Protein AF-A0A1Y2I069-F1 (afdb_monomer_lite)

Organism: NCBI:txid765915

Foldseek 3Di:
DDDDDDDDDDDDDDDDDDDDDDDDDDDDDDDDDDDDDDDDDDPDPDDDDDDDDDDDDDDDDDDDDDDDDDDDDDDDDDDDDDDDDDDDDDDDDDDPPPPPPPPPPVCPPPPCPVPPDDDDDDDPCVVVVVVVVVVVVVVVVVVVVVVVVVVVVVVVVVVLVPDDPVVVVVVVVVVVVVVLVVQCVVCVVVVHDSVVVVVVPDDPVNVVVVVVVVVVVVVVVCPDDDDPVRVVVVVVVVVVVVDDDDVVVVVVVCVVCVVVVVNCLVVDDPVSDDPVDDDDPVVVVVVVVVVVVVVVVVVVVPDDDDDDPPDDDPDDDPVRVVVVVVCCVPCVVPCVVVVVCVVVPVDD

Sequence (348 aa):
MPPSKPKQSPSAKASQMANAQSKAKVTTMQSPPSPAASSSPSMATSMPLPKSPLPTSPSSSSSPKGRTVTKPASTTPSSPSSVKPSRSHKTESDAGASDHSEDESDSDSDDSDTLDSDDDFSGPGMDQVQARLAKFSSLRARIRQTENDNRKDLVAAQGNRRLPASVQRKLERKRAEALELLQKRELEANGQDFQRHKNLNYSAQDVESWDQVQTKKRQRANVEFIDPTEGTHKRFKKLGEALKADHEAYDAQRATAAVTGDIDSFYGDLDGLDVAAKPGARDVDRMVADLNKQIEIAAKSSRRRMFNPDEDVSYINDKNRKFNERAGRAYDKYTQEIKESLERGTAL

pLDDT: mean 71.32, std 25.14, range [27.73, 97.44]

Secondary structure (DSSP, 8-state):
--------PPP-----------------------------------PPPPP-PPPPP------------------------------------------------------------------TTHHHHHHHHHHHHHHHHHHHHHHHHHHHHHHHHHHHHHS-HHHHHHHHHHHHHHHHHHHHHHHHHTT--HHHHHHHT--HHHHHHHHHHHHHHHHHT--S---HHHHHHHHHHHHHHHPPP-HHHHHHHHHHHHHHT-HHHHT--TTT--TTPPPPHHHHHHHHHHHHHHHHHHHHHSPPPPP-TTS----SSHHHHHHHHHHHHHHHHHHHHHHHHHHTTS--

Structure (mmCIF, N/CA/C/O backbone):
data_AF-A0A1Y2I069-F1
#
_entry.id   AF-A0A1Y2I069-F1
#
loop_
_atom_site.group_PDB
_atom_site.id
_atom_site.type_symbol
_atom_site.label_atom_id
_atom_site.label_alt_id
_atom_site.label_comp_id
_atom_site.label_asym_id
_atom_site.label_entity_id
_atom_site.label_seq_id
_atom_site.pdbx_PDB_ins_code
_atom_site.Cartn_x
_atom_site.Cartn_y
_atom_site.Cartn_z
_atom_site.occupancy
_atom_site.B_iso_or_equiv
_atom_site.auth_seq_id
_atom_site.auth_comp_id
_atom_site.auth_asym_id
_atom_site.auth_atom_id
_atom_site.pdbx_PDB_model_num
ATOM 1 N N . MET A 1 1 ? -50.334 -49.173 16.173 1.00 42.97 1 MET A N 1
ATOM 2 C CA . MET A 1 1 ? -49.792 -49.907 17.335 1.00 42.97 1 MET A CA 1
ATOM 3 C C . MET A 1 1 ? -48.302 -50.129 17.124 1.00 42.97 1 MET A C 1
ATOM 5 O O . MET A 1 1 ? -47.947 -50.861 16.213 1.00 42.97 1 MET A O 1
ATOM 9 N N . PRO A 1 2 ? -47.448 -49.459 17.905 1.00 47.53 2 PRO A N 1
ATOM 10 C CA . PRO A 1 2 ? -46.196 -50.057 18.372 1.00 47.53 2 PRO A CA 1
ATOM 11 C C . PRO A 1 2 ? -46.205 -50.180 19.915 1.00 47.53 2 PRO A C 1
ATOM 13 O O . PRO A 1 2 ? -46.668 -49.253 20.587 1.00 47.53 2 PRO A O 1
ATOM 16 N N . PRO A 1 3 ? -45.750 -51.303 20.503 1.00 56.56 3 PRO A N 1
ATOM 17 C CA . PRO A 1 3 ? -45.828 -51.520 21.946 1.00 56.56 3 PRO A CA 1
ATOM 18 C C . PRO A 1 3 ? -44.625 -50.966 22.737 1.00 56.56 3 PRO A C 1
ATOM 20 O O . PRO A 1 3 ? -43.471 -51.231 22.431 1.00 56.56 3 PRO A O 1
ATOM 23 N N . SER A 1 4 ? -44.972 -50.212 23.787 1.00 46.72 4 SER A N 1
ATOM 24 C CA . SER A 1 4 ? -44.530 -50.297 25.195 1.00 46.72 4 SER A CA 1
ATOM 25 C C . SER A 1 4 ? -43.044 -50.482 25.567 1.00 46.72 4 SER A C 1
ATOM 27 O O . SER A 1 4 ? -42.443 -51.527 25.348 1.00 46.72 4 SER A O 1
ATOM 29 N N . LYS A 1 5 ? -42.535 -49.504 26.335 1.00 45.00 5 LYS A N 1
ATOM 30 C CA . LYS A 1 5 ? -41.293 -49.530 27.145 1.00 45.00 5 LYS A CA 1
ATOM 31 C C . LYS A 1 5 ? -41.321 -50.612 28.250 1.00 45.00 5 LYS A C 1
ATOM 33 O O . LYS A 1 5 ? -42.403 -51.066 28.623 1.00 45.00 5 LYS A O 1
ATOM 38 N N . PRO A 1 6 ? -40.175 -50.850 28.921 1.00 56.00 6 PRO A N 1
ATOM 39 C CA . PRO A 1 6 ? -40.139 -50.444 30.330 1.00 56.00 6 PRO A CA 1
ATOM 40 C C . PRO A 1 6 ? -38.858 -49.713 30.775 1.00 56.00 6 PRO A C 1
ATOM 42 O O . PRO A 1 6 ? -37.801 -49.766 30.158 1.00 56.00 6 PRO A O 1
ATOM 45 N N . LYS A 1 7 ? -39.039 -48.971 31.872 1.00 46.34 7 LYS A N 1
ATOM 46 C CA . LYS A 1 7 ? -38.105 -48.090 32.582 1.00 46.34 7 LYS A CA 1
ATOM 47 C C . LYS A 1 7 ? -37.090 -48.891 33.411 1.00 46.34 7 LYS A C 1
ATOM 49 O O . LYS A 1 7 ? -37.492 -49.851 34.060 1.00 46.34 7 LYS A O 1
ATOM 54 N N . GLN A 1 8 ? -35.858 -48.392 33.533 1.00 44.38 8 GLN A N 1
ATOM 55 C CA . GLN A 1 8 ? -35.015 -48.626 34.711 1.00 44.38 8 GLN A CA 1
ATOM 56 C C . GLN A 1 8 ? -34.363 -47.319 35.184 1.00 44.38 8 GLN A C 1
ATOM 58 O O . GLN A 1 8 ? -33.974 -46.458 34.399 1.00 44.38 8 GLN A O 1
ATOM 63 N N . SER A 1 9 ? -34.372 -47.173 36.503 1.00 43.78 9 SER A N 1
ATOM 64 C CA . SER A 1 9 ? -34.019 -46.029 37.343 1.00 43.78 9 SER A CA 1
ATOM 65 C C . SER A 1 9 ? -32.530 -45.985 37.713 1.00 43.78 9 SER A C 1
ATOM 67 O O . SER A 1 9 ? -31.934 -47.048 37.878 1.00 43.78 9 SER A O 1
ATOM 69 N N . PRO A 1 10 ? -31.945 -44.801 37.979 1.00 46.12 10 PRO A N 1
ATOM 70 C CA . PRO A 1 10 ? -30.636 -44.692 38.615 1.00 46.12 10 PRO A CA 1
ATOM 71 C C . PRO A 1 10 ? -30.740 -44.857 40.143 1.00 46.12 10 PRO A C 1
ATOM 73 O O . PRO A 1 10 ? -31.546 -44.201 40.804 1.00 46.12 10 PRO A O 1
ATOM 76 N N . SER A 1 11 ? -29.908 -45.739 40.699 1.00 39.00 11 SER A N 1
ATOM 77 C CA . SER A 1 11 ? -29.782 -46.006 42.134 1.00 39.00 11 SER A CA 1
ATOM 78 C C . SER A 1 11 ? -28.739 -45.096 42.796 1.00 39.00 11 SER A C 1
ATOM 80 O O . SER A 1 11 ? -27.568 -45.108 42.432 1.00 39.00 11 SER A O 1
ATOM 82 N N . ALA A 1 12 ? -29.212 -44.347 43.793 1.00 37.44 12 ALA A N 1
ATOM 83 C CA . ALA A 1 12 ? -28.611 -44.033 45.092 1.00 37.44 12 ALA A CA 1
ATOM 84 C C . ALA A 1 12 ? -27.079 -43.861 45.232 1.00 37.44 12 ALA A C 1
ATOM 86 O O . ALA A 1 12 ? -26.322 -44.826 45.325 1.00 37.44 12 ALA A O 1
ATOM 87 N N . LYS A 1 13 ? -26.674 -42.619 45.535 1.00 38.88 13 LYS A N 1
ATOM 88 C CA . LYS A 1 13 ? -25.756 -42.327 46.650 1.00 38.88 13 LYS A CA 1
ATOM 89 C C . LYS A 1 13 ? -26.259 -41.090 47.414 1.00 38.88 13 LYS A C 1
ATOM 91 O O . LYS A 1 13 ? -26.382 -40.010 46.845 1.00 38.88 13 LYS A O 1
ATOM 96 N N . ALA A 1 14 ? -26.617 -41.322 48.679 1.00 39.47 14 ALA A N 1
ATOM 97 C CA . ALA A 1 14 ? -27.040 -40.379 49.723 1.00 39.47 14 ALA A CA 1
ATOM 98 C C . ALA A 1 14 ? -25.996 -39.250 49.937 1.00 39.47 14 ALA A C 1
ATOM 100 O O . ALA A 1 14 ? -24.809 -39.502 49.753 1.00 39.47 14 ALA A O 1
ATOM 101 N N . SER A 1 15 ? -26.359 -37.971 50.168 1.00 39.06 15 SER A N 1
ATOM 102 C CA . SER A 1 15 ? -26.910 -37.369 51.417 1.00 39.06 15 SER A CA 1
ATOM 103 C C . SER A 1 15 ? -25.981 -37.628 52.619 1.00 39.06 15 SER A C 1
ATOM 105 O O . SER A 1 15 ? -25.654 -38.777 52.858 1.00 39.06 15 SER A O 1
ATOM 107 N N . GLN A 1 16 ? -25.479 -36.691 53.434 1.00 40.72 16 GLN A N 1
ATOM 108 C CA . GLN A 1 16 ? -25.825 -35.335 53.907 1.00 40.72 16 GLN A CA 1
ATOM 109 C C . GLN A 1 16 ? -24.495 -34.668 54.361 1.00 40.72 16 GLN A C 1
ATOM 111 O O . GLN A 1 16 ? -23.555 -35.374 54.699 1.00 40.72 16 GLN A O 1
ATOM 116 N N . MET A 1 17 ? -24.309 -33.347 54.347 1.00 41.81 17 MET A N 1
ATOM 117 C CA . MET A 1 17 ? -24.700 -32.458 55.448 1.00 41.81 17 MET A CA 1
ATOM 118 C C . MET A 1 17 ? -24.739 -30.999 54.975 1.00 41.81 17 MET A C 1
ATOM 120 O O . MET A 1 17 ? -23.771 -30.469 54.435 1.00 41.81 17 MET A O 1
ATOM 124 N N . ALA A 1 18 ? -25.873 -30.354 55.235 1.00 40.94 18 ALA A N 1
ATOM 125 C CA . ALA A 1 18 ? -26.001 -28.911 55.337 1.00 40.94 18 ALA A CA 1
ATOM 126 C C . ALA A 1 18 ? -25.762 -28.497 56.798 1.00 40.94 18 ALA A C 1
ATOM 128 O O . ALA A 1 18 ? -26.103 -29.267 57.695 1.00 40.94 18 ALA A O 1
ATOM 129 N N . ASN A 1 19 ? -25.253 -27.281 57.022 1.00 36.44 19 ASN A N 1
ATOM 130 C CA . ASN A 1 19 ? -25.902 -26.216 57.808 1.00 36.44 19 ASN A CA 1
ATOM 131 C C . ASN A 1 19 ? -24.862 -25.265 58.438 1.00 36.44 19 ASN A C 1
ATOM 133 O O . ASN A 1 19 ? -24.005 -25.719 59.188 1.00 36.44 19 ASN A O 1
ATOM 137 N N . ALA A 1 20 ? -24.976 -23.962 58.149 1.00 38.31 20 ALA A N 1
ATOM 138 C CA . ALA A 1 20 ? -24.947 -22.850 59.115 1.00 38.31 20 ALA A CA 1
ATOM 139 C C . ALA A 1 20 ? -24.584 -21.526 58.416 1.00 38.31 20 ALA A C 1
ATOM 141 O O . ALA A 1 20 ? -23.427 -21.229 58.128 1.00 38.31 20 ALA A O 1
ATOM 142 N N . GLN A 1 21 ? -25.606 -20.704 58.181 1.00 38.72 21 GLN A N 1
ATOM 143 C CA . GLN A 1 21 ? -25.462 -19.259 58.047 1.00 38.72 21 GLN A CA 1
ATOM 144 C C . GLN A 1 21 ? -25.327 -18.654 59.450 1.00 38.72 21 GLN A C 1
ATOM 146 O O . GLN A 1 21 ? -26.169 -18.913 60.308 1.00 38.72 21 GLN A O 1
ATOM 151 N N . SER A 1 22 ? -24.361 -17.762 59.659 1.00 42.47 22 SER A N 1
ATOM 152 C CA . SER A 1 22 ? -24.445 -16.761 60.725 1.00 42.47 22 SER A CA 1
ATOM 153 C C . SER A 1 22 ? -23.867 -15.431 60.258 1.00 42.47 22 SER A C 1
ATOM 155 O O . SER A 1 22 ? -22.709 -15.324 59.863 1.00 42.47 22 SER A O 1
ATOM 157 N N . LYS A 1 23 ? -24.738 -14.427 60.307 1.00 38.66 23 LYS A N 1
ATOM 158 C CA . LYS A 1 23 ? -24.504 -13.003 60.083 1.00 38.66 23 LYS A CA 1
ATOM 159 C C . LYS A 1 23 ? -23.504 -12.454 61.108 1.00 38.66 23 LYS A C 1
ATOM 161 O O . LYS A 1 23 ? -23.679 -12.694 62.298 1.00 38.66 23 LYS A O 1
ATOM 166 N N . ALA A 1 24 ? -22.571 -11.612 60.670 1.00 41.31 24 ALA A N 1
ATOM 167 C CA . ALA A 1 24 ? -21.914 -10.633 61.532 1.00 41.31 24 ALA A CA 1
ATOM 168 C C . ALA A 1 24 ? -21.736 -9.312 60.770 1.00 41.31 24 ALA A C 1
ATOM 170 O O . ALA A 1 24 ? -21.257 -9.271 59.641 1.00 41.31 24 ALA A O 1
ATOM 171 N N . LYS A 1 25 ? -22.208 -8.247 61.412 1.00 40.38 25 LYS A N 1
ATOM 172 C CA . LYS A 1 25 ? -22.276 -6.851 60.984 1.00 40.38 25 LYS A CA 1
ATOM 173 C C . LYS A 1 25 ? -21.240 -6.097 61.824 1.00 40.38 25 LYS A C 1
ATOM 175 O O . LYS A 1 25 ? -21.357 -6.136 63.043 1.00 40.38 25 LYS A O 1
ATOM 180 N N . VAL A 1 26 ? -20.264 -5.433 61.204 1.00 39.88 26 VAL A N 1
ATOM 181 C CA . VAL A 1 26 ? -19.324 -4.485 61.847 1.00 39.88 26 VAL A CA 1
ATOM 182 C C . VAL A 1 26 ? -19.042 -3.404 60.794 1.00 39.88 26 VAL A C 1
ATOM 184 O O . VAL A 1 26 ? -18.508 -3.716 59.739 1.00 39.88 26 VAL A O 1
ATOM 187 N N . THR A 1 27 ? -19.710 -2.250 60.828 1.00 38.75 27 THR A N 1
ATOM 188 C CA . THR A 1 27 ? -19.461 -1.045 61.650 1.00 38.75 27 THR A CA 1
ATOM 189 C C . THR A 1 27 ? -18.299 -0.188 61.134 1.00 38.75 27 THR A C 1
ATOM 191 O O . THR A 1 27 ? -17.129 -0.490 61.327 1.00 38.75 27 THR A O 1
ATOM 194 N N . THR A 1 28 ? -18.715 0.910 60.500 1.00 38.78 28 THR A N 1
ATOM 195 C CA . THR A 1 28 ? -18.077 2.208 60.250 1.00 38.78 28 THR A CA 1
ATOM 196 C C . THR A 1 28 ? -17.057 2.660 61.294 1.00 38.78 28 THR A C 1
ATOM 198 O O . THR A 1 28 ? -17.395 2.697 62.471 1.00 38.78 28 THR A O 1
ATOM 201 N N . MET A 1 29 ? -15.903 3.170 60.848 1.00 47.81 29 MET A N 1
ATOM 202 C CA . MET A 1 29 ? -15.152 4.251 61.506 1.00 47.81 29 MET A CA 1
ATOM 203 C C . MET A 1 29 ? -14.393 5.060 60.441 1.00 47.81 29 MET A C 1
ATOM 205 O O . MET A 1 29 ? -13.878 4.520 59.465 1.00 47.81 29 MET A O 1
ATOM 209 N N . GLN A 1 30 ? -14.392 6.372 60.641 1.00 34.81 30 GLN A N 1
ATOM 210 C CA . GLN A 1 30 ? -14.006 7.444 59.732 1.00 34.81 30 GLN A CA 1
ATOM 211 C C . GLN A 1 30 ? -12.905 8.289 60.407 1.00 34.81 30 GLN A C 1
ATOM 213 O O . GLN A 1 30 ? -12.990 8.499 61.616 1.00 34.81 30 GLN A O 1
ATOM 218 N N . SER A 1 31 ? -11.996 8.868 59.598 1.00 43.50 31 SER A N 1
ATOM 219 C CA . SER A 1 31 ? -11.073 10.013 59.874 1.00 43.50 31 SER A CA 1
ATOM 220 C C . SER A 1 31 ? -9.663 9.696 60.427 1.00 43.50 31 SER A C 1
ATOM 222 O O . SER A 1 31 ? -9.519 8.645 61.048 1.00 43.50 31 SER A O 1
ATOM 224 N N . PRO A 1 32 ? -8.632 10.586 60.296 1.00 55.19 32 PRO A N 1
ATOM 225 C CA . PRO A 1 32 ? -8.577 11.958 59.724 1.00 55.19 32 PRO A CA 1
ATOM 226 C C . PRO A 1 32 ? -7.424 12.227 58.689 1.00 55.19 32 PRO A C 1
ATOM 228 O O . PRO A 1 32 ? -6.661 11.311 58.386 1.00 55.19 32 PRO A O 1
ATOM 231 N N . PRO A 1 33 ? -7.285 13.462 58.125 1.00 51.06 33 PRO A N 1
ATOM 232 C CA . PRO A 1 33 ? -6.329 13.802 57.046 1.00 51.06 33 PRO A CA 1
ATOM 233 C C . PRO A 1 33 ? -5.049 14.595 57.448 1.00 51.06 33 PRO A C 1
ATOM 235 O O . PRO A 1 33 ? -5.056 15.319 58.442 1.00 51.06 33 PRO A O 1
ATOM 238 N N . SER A 1 34 ? -4.044 14.569 56.539 1.00 39.94 34 SER A N 1
ATOM 239 C CA . SER A 1 34 ? -2.866 15.478 56.343 1.00 39.94 34 SER A CA 1
ATOM 240 C C . SER A 1 34 ? -1.642 15.350 57.289 1.00 39.94 34 SER A C 1
ATOM 242 O O . SER A 1 34 ? -1.830 14.844 58.390 1.00 39.94 34 SER A O 1
ATOM 244 N N . PRO A 1 35 ? -0.398 15.809 56.929 1.00 50.94 35 PRO A N 1
ATOM 245 C CA . PRO A 1 35 ? -0.034 16.799 55.886 1.00 50.94 35 PRO A CA 1
ATOM 246 C C . PRO A 1 35 ? 1.229 16.549 54.995 1.00 50.94 35 PRO A C 1
ATOM 248 O O . PRO A 1 35 ? 2.158 15.842 55.357 1.00 50.94 35 PRO A O 1
ATOM 251 N N . ALA A 1 36 ? 1.244 17.264 53.857 1.00 33.75 36 ALA A N 1
ATOM 252 C CA . ALA A 1 36 ? 2.339 17.997 53.182 1.00 33.75 36 ALA A CA 1
ATOM 253 C C . ALA A 1 36 ? 3.711 17.368 52.785 1.00 33.75 36 ALA A C 1
ATOM 255 O O . ALA A 1 36 ? 4.464 16.852 53.599 1.00 33.75 36 ALA A O 1
ATOM 256 N N . ALA A 1 37 ? 4.083 17.706 51.534 1.00 35.28 37 ALA A N 1
ATOM 257 C CA . ALA A 1 37 ? 5.422 18.018 50.994 1.00 35.28 37 ALA A CA 1
ATOM 258 C C . ALA A 1 37 ? 6.326 16.898 50.418 1.00 35.28 37 ALA A C 1
ATOM 260 O O . ALA A 1 37 ? 7.099 16.254 51.116 1.00 35.28 37 ALA A O 1
ATOM 261 N N . SER A 1 38 ? 6.340 16.785 49.082 1.00 36.00 38 SER A N 1
ATOM 262 C CA . SER A 1 38 ? 7.553 16.745 48.226 1.00 36.00 38 SER A CA 1
ATOM 263 C C . SER A 1 38 ? 7.115 16.755 46.745 1.00 36.00 38 SER A C 1
ATOM 265 O O . SER A 1 38 ? 6.461 15.846 46.257 1.00 36.00 38 SER A O 1
ATOM 267 N N . SER A 1 39 ? 7.186 17.911 46.082 1.00 33.25 39 SER A N 1
ATOM 268 C CA . SER A 1 39 ? 8.291 18.287 45.182 1.00 33.25 39 SER A CA 1
ATOM 269 C C . SER A 1 39 ? 8.360 17.427 43.908 1.00 33.25 39 SER A C 1
ATOM 271 O O . SER A 1 39 ? 9.070 16.431 43.844 1.00 33.25 39 SER A O 1
ATOM 273 N N . SER A 1 40 ? 7.622 17.841 42.873 1.00 38.44 40 SER A N 1
ATOM 274 C CA . SER A 1 40 ? 7.828 17.419 41.480 1.00 38.44 40 SER A CA 1
ATOM 275 C C . SER A 1 40 ? 8.215 18.655 40.661 1.00 38.44 40 SER A C 1
ATOM 277 O O . SER A 1 40 ? 7.423 19.600 40.629 1.00 38.44 40 SER A O 1
ATOM 279 N N . PRO A 1 41 ? 9.387 18.707 40.002 1.00 49.88 41 PRO A N 1
ATOM 280 C CA . PRO A 1 41 ? 9.694 19.787 39.076 1.00 49.88 41 PRO A CA 1
ATOM 281 C C . PRO A 1 41 ? 9.110 19.489 37.688 1.00 49.88 41 PRO A C 1
ATOM 283 O O . PRO A 1 41 ? 9.488 18.528 37.020 1.00 49.88 41 PRO A O 1
ATOM 286 N N . SER A 1 42 ? 8.198 20.354 37.242 1.00 36.22 42 SER A N 1
ATOM 287 C CA . SER A 1 42 ? 7.772 20.458 35.849 1.00 36.22 42 SER A CA 1
ATOM 288 C C . SER A 1 42 ? 8.873 21.130 35.022 1.00 36.22 42 SER A C 1
ATOM 290 O O . SER A 1 42 ? 9.122 22.325 35.181 1.00 36.22 42 SER A O 1
ATOM 292 N N . MET A 1 43 ? 9.508 20.401 34.107 1.00 37.12 43 MET A N 1
ATOM 293 C CA . MET A 1 43 ? 10.314 21.012 33.046 1.00 37.12 43 MET A CA 1
ATOM 294 C C . MET A 1 43 ? 9.404 21.332 31.859 1.00 37.12 43 MET A C 1
ATOM 296 O O . MET A 1 43 ? 9.210 20.525 30.955 1.00 37.12 43 MET A O 1
ATOM 300 N N . ALA A 1 44 ? 8.822 22.530 31.895 1.00 35.47 44 ALA A N 1
ATOM 301 C CA . ALA A 1 44 ? 8.264 23.189 30.727 1.00 35.47 44 ALA A CA 1
ATOM 302 C C . ALA A 1 44 ? 9.414 23.876 29.976 1.00 35.47 44 ALA A C 1
ATOM 304 O O . ALA A 1 44 ? 9.874 24.949 30.365 1.00 35.47 44 ALA A O 1
ATOM 305 N N . THR A 1 45 ? 9.901 23.262 28.899 1.00 37.94 45 THR A N 1
ATOM 306 C CA . THR A 1 45 ? 10.819 23.932 27.972 1.00 37.94 45 THR A CA 1
ATOM 307 C C . THR A 1 45 ? 10.015 24.888 27.094 1.00 37.94 45 THR A C 1
ATOM 309 O O . THR A 1 45 ? 9.451 24.520 26.068 1.00 37.94 45 THR A O 1
ATOM 312 N N . SER A 1 46 ? 9.956 26.138 27.545 1.00 34.91 46 SER A N 1
ATOM 313 C CA . SER A 1 46 ? 9.574 27.315 26.767 1.00 34.91 46 SER A CA 1
ATOM 314 C C . SER A 1 46 ? 10.590 27.527 25.635 1.00 34.91 46 SER A C 1
ATOM 316 O O . SER A 1 46 ? 11.704 27.986 25.887 1.00 34.91 46 SER A O 1
ATOM 318 N N . MET A 1 47 ? 10.210 27.227 24.390 1.00 45.28 47 MET A N 1
ATOM 319 C CA . MET A 1 47 ? 10.913 27.729 23.204 1.00 45.28 47 MET A CA 1
ATOM 320 C C . MET A 1 47 ? 10.222 29.008 22.695 1.00 45.28 47 MET A C 1
ATOM 322 O O . MET A 1 47 ? 8.995 29.026 22.579 1.00 45.28 47 MET A O 1
ATOM 326 N N . PRO A 1 48 ? 10.976 30.083 22.400 1.00 47.12 48 PRO A N 1
ATOM 327 C CA . PRO A 1 48 ? 10.413 31.372 22.010 1.00 47.12 48 PRO A CA 1
ATOM 328 C C . PRO A 1 48 ? 9.947 31.386 20.545 1.00 47.12 48 PRO A C 1
ATOM 330 O O . PRO A 1 48 ? 10.666 30.960 19.642 1.00 47.12 48 PRO A O 1
ATOM 333 N N . LEU A 1 49 ? 8.751 31.938 20.310 1.00 43.84 49 LEU A N 1
ATOM 334 C CA . LEU A 1 49 ? 8.237 32.278 18.979 1.00 43.84 49 LEU A CA 1
ATOM 335 C C . LEU A 1 49 ? 9.110 33.366 18.318 1.00 43.84 49 LEU A C 1
ATOM 337 O O . LEU A 1 49 ? 9.274 34.439 18.909 1.00 43.84 49 LEU A O 1
ATOM 341 N N . PRO A 1 50 ? 9.571 33.187 17.066 1.00 48.44 50 PRO A N 1
ATOM 342 C CA . PRO A 1 50 ? 10.036 34.301 16.254 1.00 48.44 50 PRO A CA 1
ATOM 343 C C . PRO A 1 50 ? 8.840 35.066 15.666 1.00 48.44 50 PRO A C 1
ATOM 345 O O . PRO A 1 50 ? 8.047 34.542 14.883 1.00 48.44 50 PRO A O 1
ATOM 348 N N . LYS A 1 51 ? 8.730 36.344 16.042 1.00 43.19 51 LYS A N 1
ATOM 349 C CA . LYS A 1 51 ? 7.8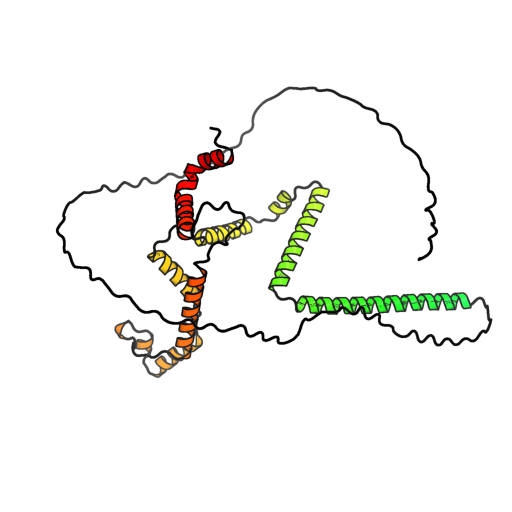72 37.336 15.382 1.00 43.19 51 LYS A CA 1
ATOM 350 C C . LYS A 1 51 ? 8.307 37.477 13.921 1.00 43.19 51 LYS A C 1
ATOM 352 O O . LYS A 1 51 ? 9.467 37.779 13.659 1.00 43.19 51 LYS A O 1
ATOM 357 N N . SER A 1 52 ? 7.374 37.332 12.989 1.00 40.34 52 SER A N 1
ATOM 358 C CA . SER A 1 52 ? 7.523 37.815 11.613 1.00 40.34 52 SER A CA 1
ATOM 359 C C . SER A 1 52 ? 6.274 38.616 11.205 1.00 40.34 52 SER A C 1
ATOM 361 O O . SER A 1 52 ? 5.179 38.322 11.691 1.00 40.34 52 SER A O 1
ATOM 363 N N . PRO A 1 53 ? 6.447 39.704 10.430 1.00 45.41 53 PRO A N 1
ATOM 364 C CA . PRO A 1 53 ? 5.460 40.775 10.291 1.00 45.41 53 PRO A CA 1
ATOM 365 C C . PRO A 1 53 ? 4.384 40.487 9.234 1.00 45.41 53 PRO A C 1
ATOM 367 O O . PRO A 1 53 ? 4.629 39.807 8.240 1.00 45.41 53 PRO A O 1
ATOM 370 N N . LEU A 1 54 ? 3.198 41.071 9.442 1.00 41.75 54 LEU A N 1
ATOM 371 C CA . LEU A 1 54 ? 2.112 41.135 8.462 1.00 41.75 54 LEU A CA 1
ATOM 372 C C . LEU A 1 54 ? 2.581 41.816 7.161 1.00 41.75 54 LEU A C 1
ATOM 374 O O . LEU A 1 54 ? 3.174 42.895 7.243 1.00 41.75 54 LEU A O 1
ATOM 378 N N . PRO A 1 55 ? 2.217 41.301 5.974 1.00 46.84 55 PRO A N 1
ATOM 379 C CA . PRO A 1 55 ? 2.188 42.109 4.769 1.00 46.84 55 PRO A CA 1
ATOM 380 C C . PRO A 1 55 ? 0.844 42.835 4.637 1.00 46.84 55 PRO A C 1
ATOM 382 O O . PRO A 1 55 ? -0.238 42.248 4.628 1.00 46.84 55 PRO A O 1
ATOM 385 N N . THR A 1 56 ? 0.960 44.151 4.532 1.00 34.31 56 THR A N 1
ATOM 386 C CA . THR A 1 56 ? -0.072 45.109 4.165 1.00 34.31 56 THR A CA 1
ATOM 387 C C . THR A 1 56 ? -0.545 44.889 2.727 1.00 34.31 56 THR A C 1
ATOM 389 O O . THR A 1 56 ? 0.239 44.718 1.796 1.00 34.31 56 THR A O 1
ATOM 392 N N . SER A 1 57 ? -1.859 44.938 2.538 1.00 37.72 57 SER A N 1
ATOM 393 C CA . SER A 1 57 ? -2.514 45.116 1.244 1.00 37.72 57 SER A CA 1
ATOM 394 C C . SER A 1 57 ? -2.261 46.517 0.679 1.00 37.72 57 SER A C 1
ATOM 396 O O . SER A 1 57 ? -2.381 47.489 1.430 1.00 37.72 57 SER A O 1
ATOM 398 N N . PRO A 1 58 ? -2.090 46.652 -0.644 1.00 41.84 58 PRO A N 1
ATOM 399 C CA . PRO A 1 58 ? -2.602 47.827 -1.335 1.00 41.84 58 PRO A CA 1
ATOM 400 C C . PRO A 1 58 ? -3.693 47.460 -2.346 1.00 41.84 58 PRO A C 1
ATOM 402 O O . PRO A 1 58 ? -3.518 46.634 -3.239 1.00 41.84 58 PRO A O 1
ATOM 405 N N . SER A 1 59 ? -4.829 48.139 -2.197 1.00 29.62 59 SER A N 1
ATOM 406 C CA . SER A 1 59 ? -5.848 48.288 -3.225 1.00 29.62 59 SER A CA 1
ATOM 407 C C . SER A 1 59 ? -5.278 49.034 -4.432 1.00 29.62 59 SER A C 1
ATOM 409 O O . SER A 1 59 ? -4.752 50.136 -4.272 1.00 29.62 59 SER A O 1
ATOM 411 N N . SER A 1 60 ? -5.493 48.526 -5.641 1.00 32.22 60 SER A N 1
ATOM 412 C CA . SER A 1 60 ? -5.616 49.394 -6.810 1.00 32.22 60 SER A CA 1
ATOM 413 C C . SER A 1 60 ? -6.569 48.794 -7.840 1.00 32.22 60 SER A C 1
ATOM 415 O O . SER A 1 60 ? -6.546 47.621 -8.203 1.00 32.22 60 SER A O 1
ATOM 417 N N . SER A 1 61 ? -7.487 49.658 -8.236 1.00 30.27 61 SER A N 1
ATOM 418 C CA . SER A 1 61 ? -8.526 49.530 -9.240 1.00 30.27 61 SER A CA 1
ATOM 419 C C . SER A 1 61 ? -7.977 49.366 -10.659 1.00 30.27 61 SER A C 1
ATOM 421 O O . SER A 1 61 ? -7.125 50.150 -11.067 1.00 30.27 61 SER A O 1
ATOM 423 N N . SER A 1 62 ? -8.575 48.486 -11.465 1.00 31.11 62 SER A N 1
ATOM 424 C CA . SER A 1 62 ? -9.029 48.838 -12.824 1.00 31.11 62 SER A CA 1
ATOM 425 C C . SER A 1 62 ? -9.842 47.702 -13.461 1.00 31.11 62 SER A C 1
ATOM 427 O O . SER A 1 62 ? -9.373 46.585 -13.642 1.00 31.11 62 SER A O 1
ATOM 429 N N . SER A 1 63 ? -11.097 47.999 -13.810 1.00 33.28 63 SER A N 1
ATOM 430 C CA . SER A 1 63 ? -11.823 47.298 -14.882 1.00 33.28 63 SER A CA 1
ATOM 431 C C . SER A 1 63 ? -11.283 47.777 -16.238 1.00 33.28 63 SER A C 1
ATOM 433 O O . SER A 1 63 ? -10.827 48.921 -16.313 1.00 33.28 63 SER A O 1
ATOM 435 N N . PRO A 1 64 ? -11.397 46.993 -17.330 1.00 41.59 64 PRO A N 1
ATOM 436 C CA . PRO A 1 64 ? -12.581 47.187 -18.175 1.00 41.59 64 PRO A CA 1
ATOM 437 C C . PRO A 1 64 ? -13.117 45.950 -18.938 1.00 41.59 64 PRO A C 1
ATOM 439 O O . PRO A 1 64 ? -12.384 45.099 -19.421 1.00 41.59 64 PRO A O 1
ATOM 442 N N . LYS A 1 65 ? -14.445 45.992 -19.131 1.00 32.28 65 LYS A N 1
ATOM 443 C CA . LYS A 1 65 ? -15.225 45.692 -20.354 1.00 32.28 65 LYS A CA 1
ATOM 444 C C . LYS A 1 65 ? -15.157 44.286 -20.983 1.00 32.28 65 LYS A C 1
ATOM 446 O O . LYS A 1 65 ? -14.328 43.979 -21.825 1.00 32.28 65 LYS A O 1
ATOM 451 N N . GLY A 1 66 ? -16.203 43.525 -20.655 1.00 29.61 66 GLY A N 1
ATOM 452 C CA . GLY A 1 66 ? -17.164 42.869 -21.556 1.00 29.61 66 GLY A CA 1
ATOM 453 C C . GLY A 1 66 ? -16.758 42.471 -22.980 1.00 29.61 66 GLY A C 1
ATOM 454 O O . GLY A 1 66 ? -16.495 43.319 -23.829 1.00 29.61 66 GLY A O 1
ATOM 455 N N . ARG A 1 67 ? -16.953 41.182 -23.289 1.00 33.59 67 ARG A N 1
ATOM 456 C CA . ARG A 1 67 ? -17.410 40.755 -24.618 1.00 33.59 67 ARG A CA 1
ATOM 457 C C . ARG A 1 67 ? -18.312 39.524 -24.527 1.00 33.59 67 ARG A C 1
ATOM 459 O O . ARG A 1 67 ? -17.926 38.471 -24.035 1.00 33.59 67 ARG A O 1
ATOM 466 N N . THR A 1 68 ? -19.535 39.713 -24.997 1.00 32.03 68 THR A N 1
ATOM 467 C CA . THR A 1 68 ? -20.590 38.729 -25.243 1.00 32.03 68 THR A CA 1
ATOM 468 C C . THR A 1 68 ? -20.254 37.873 -26.461 1.00 32.03 68 THR A C 1
ATOM 470 O O . THR A 1 68 ? -20.017 38.462 -27.512 1.00 32.03 68 THR A O 1
ATOM 473 N N . VAL A 1 69 ? -20.330 36.538 -26.382 1.00 35.22 69 VAL A N 1
ATOM 474 C CA . VAL A 1 69 ? -20.540 35.667 -27.560 1.00 35.22 69 VAL A CA 1
ATOM 475 C C . VAL A 1 69 ? -21.330 34.404 -27.162 1.00 35.22 69 VAL A C 1
ATOM 477 O O . VAL A 1 69 ? -20.818 33.481 -26.542 1.00 35.22 69 VAL A O 1
ATOM 480 N N . THR A 1 70 ? -22.625 34.464 -27.476 1.00 31.80 70 THR A N 1
ATOM 481 C CA . THR A 1 70 ? -23.507 33.449 -28.087 1.00 31.80 70 THR A CA 1
ATOM 482 C C . THR A 1 70 ? -23.425 31.957 -27.716 1.00 31.80 70 THR A C 1
ATOM 484 O O . THR A 1 70 ? -22.490 31.233 -28.046 1.00 31.80 70 THR A O 1
ATOM 487 N N . LYS A 1 71 ? -24.576 31.489 -27.220 1.00 33.22 71 LYS A N 1
ATOM 488 C CA . LYS A 1 71 ? -25.165 30.145 -27.362 1.00 33.22 71 LYS A CA 1
ATOM 489 C C . LYS A 1 71 ? -25.293 29.745 -28.849 1.00 33.22 71 LYS A C 1
ATOM 491 O O . LYS A 1 71 ? -25.541 30.623 -29.675 1.00 33.22 71 LYS A O 1
ATOM 496 N N . PRO A 1 72 ? -25.296 28.442 -29.171 1.00 36.16 72 PRO A N 1
ATOM 497 C CA . PRO A 1 72 ? -26.464 27.934 -29.893 1.00 36.16 72 PRO A CA 1
ATOM 498 C C . PRO A 1 72 ? -27.041 26.642 -29.300 1.00 36.16 72 PRO A C 1
ATOM 500 O O . PRO A 1 72 ? -26.405 25.912 -28.544 1.00 36.16 72 PRO A O 1
ATOM 503 N N . ALA A 1 73 ? -28.318 26.440 -29.610 1.00 28.17 73 ALA A N 1
ATOM 504 C CA . ALA A 1 73 ? -29.197 25.384 -29.134 1.00 28.17 73 ALA A CA 1
ATOM 505 C C . ALA A 1 73 ? -29.331 24.230 -30.147 1.00 28.17 73 ALA A C 1
ATOM 507 O O . ALA A 1 73 ? -28.987 24.386 -31.315 1.00 28.17 73 ALA A O 1
ATOM 508 N N . SER A 1 74 ? -29.959 23.143 -29.671 1.00 27.73 74 SER A N 1
ATOM 509 C CA . SER A 1 74 ? -30.528 21.979 -30.386 1.00 27.73 74 SER A CA 1
ATOM 510 C C . SER A 1 74 ? -29.516 21.058 -31.082 1.00 27.73 74 SER A C 1
ATOM 512 O O . SER A 1 74 ? -28.718 21.490 -31.898 1.00 27.73 74 SER A O 1
ATOM 514 N N . THR A 1 75 ? -29.494 19.749 -30.813 1.00 29.52 75 THR A N 1
ATOM 515 C CA . THR A 1 75 ? -30.494 18.810 -31.354 1.00 29.52 75 THR A CA 1
ATOM 516 C C . THR A 1 75 ? -30.423 17.453 -30.624 1.00 29.52 75 THR A C 1
ATOM 518 O O . THR A 1 75 ? -29.372 16.823 -30.575 1.00 29.52 75 THR A O 1
ATOM 521 N N . THR A 1 76 ? -31.548 16.986 -30.083 1.00 31.41 76 THR A N 1
ATOM 522 C CA . THR A 1 76 ? -31.957 15.562 -30.049 1.00 31.41 76 THR A CA 1
ATOM 523 C C . THR A 1 76 ? -33.046 15.425 -31.132 1.00 31.41 76 THR A C 1
ATOM 525 O O . THR A 1 76 ? -33.689 16.447 -31.391 1.00 31.41 76 THR A O 1
ATOM 528 N N . PRO A 1 77 ? -33.283 14.270 -31.802 1.00 39.56 77 PRO A N 1
ATOM 529 C CA . PRO A 1 77 ? -33.450 12.945 -31.185 1.00 39.56 77 PRO A CA 1
ATOM 530 C C . PRO A 1 77 ? -32.968 11.737 -32.028 1.00 39.56 77 PRO A C 1
ATOM 532 O O . PRO A 1 77 ? -32.827 11.817 -33.241 1.00 39.56 77 PRO A O 1
ATOM 535 N N . SER A 1 78 ? -32.775 10.577 -31.393 1.00 29.28 78 SER A N 1
ATOM 536 C CA . SER A 1 78 ? -33.227 9.267 -31.915 1.00 29.28 78 SER A CA 1
ATOM 537 C C . SER A 1 78 ? -32.743 8.119 -31.022 1.00 29.28 78 SER A C 1
ATOM 539 O O . SER A 1 78 ? -31.555 7.872 -30.849 1.00 29.28 78 SER A O 1
ATOM 541 N N . SER A 1 79 ? -33.715 7.416 -30.444 1.00 30.94 79 SER A N 1
ATOM 542 C CA . SER A 1 79 ? -33.597 6.021 -30.017 1.00 30.94 79 SER A CA 1
ATOM 543 C C . SER A 1 79 ? -33.990 5.149 -31.218 1.00 30.94 79 SER A C 1
ATOM 545 O O . SER A 1 79 ? -34.836 5.589 -32.004 1.00 30.94 79 SER A O 1
ATOM 547 N N . PRO A 1 80 ? -33.408 3.949 -31.392 1.00 36.56 80 PRO A N 1
ATOM 548 C CA . PRO A 1 80 ? -34.221 2.774 -31.060 1.00 36.56 80 PRO A CA 1
ATOM 549 C C . PRO A 1 80 ? -33.446 1.543 -30.535 1.00 36.56 80 PRO A C 1
ATOM 551 O O . PRO A 1 80 ? -32.262 1.369 -30.795 1.00 36.56 80 PRO A O 1
ATOM 554 N N . SER A 1 81 ? -34.213 0.637 -29.902 1.00 29.03 81 SER A N 1
ATOM 555 C CA . SER A 1 81 ? -34.015 -0.829 -29.834 1.00 29.03 81 SER A CA 1
ATOM 556 C C . SER A 1 81 ? -32.850 -1.338 -28.963 1.00 29.03 81 SER A C 1
ATOM 558 O O . SER A 1 81 ? -31.700 -1.338 -29.374 1.00 29.03 81 SER A O 1
ATOM 560 N N . SER A 1 82 ? -33.042 -1.751 -27.705 1.00 28.05 82 SER A N 1
ATOM 561 C CA . SER A 1 82 ? -33.741 -2.967 -27.239 1.00 28.05 82 SER A CA 1
ATOM 562 C C . SER A 1 82 ? -33.299 -4.259 -27.941 1.00 28.05 82 SER A C 1
ATOM 564 O O . SER A 1 82 ? -33.947 -4.719 -28.872 1.00 28.05 82 SER A O 1
ATOM 566 N N . VAL A 1 83 ? -32.221 -4.879 -27.445 1.00 32.19 83 VAL A N 1
ATOM 567 C CA . VAL A 1 83 ? -31.941 -6.311 -27.640 1.00 32.19 83 VAL A CA 1
ATOM 568 C C . VAL A 1 83 ? -31.430 -6.891 -26.316 1.00 32.19 83 VAL A C 1
ATOM 570 O O . VAL A 1 83 ? -30.348 -6.552 -25.842 1.00 32.19 83 VAL A O 1
ATOM 573 N N . LYS A 1 84 ? -32.247 -7.754 -25.700 1.00 35.19 84 LYS A N 1
ATOM 574 C CA . LYS A 1 84 ? -31.824 -8.725 -24.678 1.00 35.19 84 LYS A CA 1
ATOM 575 C C . LYS A 1 84 ? -30.991 -9.825 -25.348 1.00 35.19 84 LYS A C 1
ATOM 577 O O . LYS A 1 84 ? -31.329 -10.231 -26.456 1.00 35.19 84 LYS A O 1
ATOM 582 N N . PRO A 1 85 ? -30.054 -10.428 -24.608 1.00 30.89 85 PRO A N 1
ATOM 583 C CA . PRO A 1 85 ? -30.072 -11.888 -24.496 1.00 30.89 85 PRO A CA 1
ATOM 584 C C . PRO A 1 85 ? -29.980 -12.287 -23.013 1.00 30.89 85 PRO A C 1
ATOM 586 O O . PRO A 1 85 ? -29.105 -11.850 -22.276 1.00 30.89 85 PRO A O 1
ATOM 589 N N . SER A 1 86 ? -31.010 -12.907 -22.436 1.00 28.80 86 SER A N 1
ATOM 590 C CA . SER A 1 86 ? -31.181 -14.369 -22.387 1.00 28.80 86 SER A CA 1
ATOM 591 C C . SER A 1 86 ? -29.942 -15.117 -21.875 1.00 28.80 86 SER A C 1
ATOM 593 O O . SER A 1 86 ? -29.096 -15.561 -22.641 1.00 28.80 86 SER A O 1
ATOM 595 N N . ARG A 1 87 ? -29.891 -15.271 -20.547 1.00 29.38 87 ARG A N 1
ATOM 596 C CA . ARG A 1 87 ? -29.728 -16.546 -19.828 1.00 29.38 87 ARG A CA 1
ATOM 597 C C . ARG A 1 87 ? -29.259 -17.721 -20.703 1.00 29.38 87 ARG A C 1
ATOM 599 O O . ARG A 1 87 ? -30.080 -18.401 -21.309 1.00 29.38 87 ARG A O 1
ATOM 606 N N . SER A 1 88 ? -27.967 -18.024 -20.646 1.00 30.25 88 SER A N 1
ATOM 607 C CA . SER A 1 88 ? -27.441 -19.364 -20.904 1.00 30.25 88 SER A CA 1
ATOM 608 C C . SER A 1 88 ? -26.765 -19.862 -19.631 1.00 30.25 88 SER A C 1
ATOM 610 O O . SER A 1 88 ? -25.674 -19.428 -19.267 1.00 30.25 88 SER A O 1
ATOM 612 N N . HIS A 1 89 ? -27.465 -20.758 -18.938 1.00 30.61 89 HIS A N 1
ATOM 613 C CA . HIS A 1 89 ? -26.851 -21.689 -18.006 1.00 30.61 89 HIS A CA 1
ATOM 614 C C . HIS A 1 89 ? -25.861 -22.544 -18.798 1.00 30.61 89 HIS A C 1
ATOM 616 O O . HIS A 1 89 ? -26.266 -23.230 -19.733 1.00 30.61 89 HIS A O 1
ATOM 622 N N . LYS A 1 90 ? -24.585 -22.514 -18.418 1.00 28.00 90 LYS A N 1
ATOM 623 C CA . LYS A 1 90 ? -23.668 -23.615 -18.690 1.00 28.00 90 LYS A CA 1
ATOM 624 C C . LYS A 1 90 ? -23.121 -24.072 -17.349 1.00 28.00 90 LYS A C 1
ATOM 626 O O . LYS A 1 90 ? -22.282 -23.423 -16.735 1.00 28.00 90 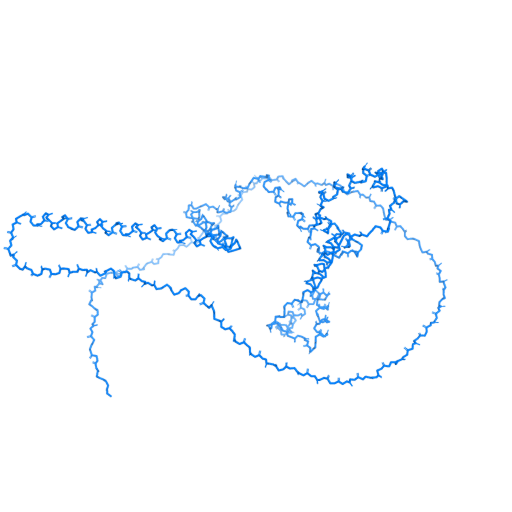LYS A O 1
ATOM 631 N N . THR A 1 91 ? -23.745 -25.130 -16.862 1.00 32.06 91 THR A N 1
ATOM 632 C CA . THR A 1 91 ? -23.231 -26.028 -15.841 1.00 32.06 91 THR A CA 1
ATOM 633 C C . THR A 1 91 ? -22.115 -26.846 -16.478 1.00 32.06 91 THR A C 1
ATOM 635 O O . THR A 1 91 ? -22.380 -27.676 -17.342 1.00 32.06 91 THR A O 1
ATOM 638 N N . GLU A 1 92 ? -20.889 -26.592 -16.056 1.00 32.19 92 GLU A N 1
ATOM 639 C CA . GLU A 1 92 ? -19.775 -27.538 -16.104 1.00 32.19 92 GLU A CA 1
ATOM 640 C C . GLU A 1 92 ? -19.357 -27.651 -14.630 1.00 32.19 92 GLU A C 1
ATOM 642 O O . GLU A 1 92 ? -19.020 -26.652 -13.996 1.00 32.19 92 GLU A O 1
ATOM 647 N N . SER A 1 93 ? -19.836 -28.702 -13.957 1.00 30.78 93 SER A N 1
ATOM 648 C CA . SER A 1 93 ? -19.057 -29.919 -13.677 1.00 30.78 93 SER A CA 1
ATOM 649 C C . SER A 1 93 ? -17.803 -29.559 -12.880 1.00 30.78 93 SER A C 1
ATOM 651 O O . SER A 1 93 ? -16.834 -29.036 -13.417 1.00 30.78 93 SER A O 1
ATOM 653 N N . ASP A 1 94 ? -17.921 -29.579 -11.560 1.00 30.61 94 ASP A N 1
ATOM 654 C CA . ASP A 1 94 ? -17.558 -30.760 -10.766 1.00 30.61 94 ASP A CA 1
ATOM 655 C C . ASP A 1 94 ? -16.045 -30.812 -10.526 1.00 30.61 94 ASP A C 1
ATOM 657 O O . ASP A 1 94 ? -15.265 -31.227 -11.372 1.00 30.61 94 ASP A O 1
ATOM 661 N N . ALA A 1 95 ? -15.654 -30.282 -9.368 1.00 31.84 95 ALA A N 1
ATOM 662 C CA . ALA A 1 95 ? -14.452 -30.641 -8.621 1.00 31.84 95 ALA A CA 1
ATOM 663 C C . ALA A 1 95 ? -14.579 -29.994 -7.234 1.00 31.84 95 ALA A C 1
ATOM 665 O O . ALA A 1 95 ? -13.777 -29.157 -6.813 1.00 31.84 95 ALA A O 1
ATOM 666 N N 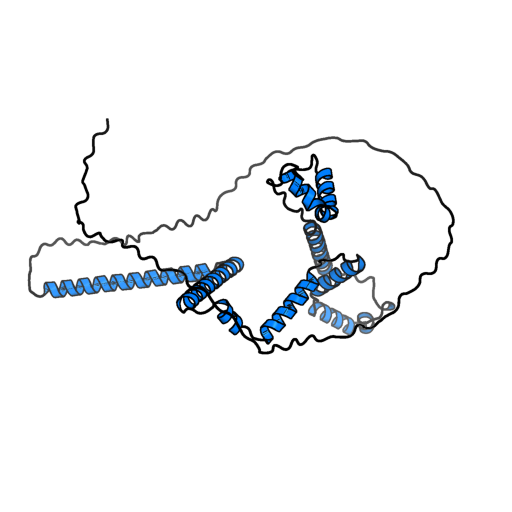. GLY A 1 96 ? -15.667 -30.330 -6.539 1.00 31.16 96 GLY A N 1
ATOM 667 C CA . GLY A 1 96 ? -15.697 -30.187 -5.095 1.00 31.16 96 GLY A CA 1
ATOM 668 C C . GLY A 1 96 ? -14.726 -31.216 -4.540 1.00 31.16 96 GLY A C 1
ATOM 669 O O . GLY A 1 96 ? -15.037 -32.399 -4.526 1.00 31.16 96 GLY A O 1
ATOM 670 N N . ALA A 1 97 ? -13.547 -30.780 -4.104 1.00 33.94 97 ALA A N 1
ATOM 671 C CA . ALA A 1 97 ? -12.723 -31.587 -3.218 1.00 33.94 97 ALA A CA 1
ATOM 672 C C . ALA A 1 97 ? -13.435 -31.643 -1.859 1.00 33.94 97 ALA A C 1
ATOM 674 O O . ALA A 1 97 ? -13.139 -30.880 -0.940 1.00 33.94 97 ALA A O 1
ATOM 675 N N . SER A 1 98 ? -14.449 -32.504 -1.772 1.00 34.00 98 SER A N 1
ATOM 676 C CA . SER A 1 98 ? -14.827 -33.142 -0.526 1.00 34.00 98 SER A CA 1
ATOM 677 C C . SER A 1 98 ? -13.638 -34.003 -0.127 1.00 34.00 98 SER A C 1
ATOM 679 O O . SER A 1 98 ? -13.457 -35.099 -0.652 1.00 34.00 98 SER A O 1
ATOM 681 N N . ASP A 1 99 ? -12.800 -33.489 0.767 1.00 33.00 99 ASP A N 1
ATOM 682 C CA . ASP A 1 99 ? -11.906 -34.339 1.545 1.00 33.00 99 ASP A CA 1
ATOM 683 C C . ASP A 1 99 ? -12.804 -35.095 2.529 1.00 33.00 99 ASP A C 1
ATOM 685 O O . ASP A 1 99 ? -13.063 -34.676 3.658 1.00 33.00 99 ASP A O 1
ATOM 689 N N . HIS A 1 100 ? -13.440 -36.136 1.992 1.00 33.69 100 HIS A N 1
ATOM 690 C CA . HIS A 1 100 ? -14.049 -37.205 2.746 1.00 33.69 100 HIS A CA 1
ATOM 691 C C . HIS A 1 100 ? -12.870 -37.892 3.422 1.00 33.69 100 HIS A C 1
ATOM 693 O O . HIS A 1 100 ? -12.174 -38.696 2.811 1.00 33.69 100 HIS A O 1
ATOM 699 N N . SER A 1 101 ? -12.585 -37.495 4.662 1.00 36.91 101 SER A N 1
ATOM 700 C CA . SER A 1 101 ? -11.794 -38.322 5.554 1.00 36.91 101 SER A CA 1
ATOM 701 C C . SER A 1 101 ? -12.629 -39.570 5.813 1.00 36.91 101 SER A C 1
ATOM 703 O O . SER A 1 101 ? -13.399 -39.627 6.775 1.00 36.91 101 SER A O 1
ATOM 705 N N . GLU A 1 102 ? -12.539 -40.521 4.890 1.00 36.47 102 GLU A N 1
ATOM 706 C CA . GLU A 1 102 ? -12.716 -41.921 5.210 1.00 36.47 102 GLU A CA 1
ATOM 707 C C . GLU A 1 102 ? -11.745 -42.155 6.364 1.00 36.47 102 GLU A C 1
ATOM 709 O O . GLU A 1 102 ? -10.519 -42.133 6.221 1.00 36.47 102 GLU A O 1
ATOM 714 N N . ASP A 1 103 ? -12.321 -42.250 7.558 1.00 39.94 103 ASP A N 1
ATOM 715 C CA . ASP A 1 103 ? -11.785 -43.094 8.605 1.00 39.94 103 ASP A CA 1
ATOM 716 C C . ASP A 1 103 ? -11.806 -44.502 8.004 1.00 39.94 103 ASP A C 1
ATOM 718 O O . ASP A 1 103 ? -12.718 -45.290 8.240 1.00 39.94 103 ASP A O 1
ATOM 722 N N . GLU A 1 104 ? -10.845 -44.763 7.112 1.00 39.09 104 GLU A N 1
ATOM 723 C CA . GLU A 1 104 ? -10.399 -46.098 6.770 1.00 39.09 104 GLU A CA 1
ATOM 724 C C . GLU A 1 104 ? -9.856 -46.635 8.086 1.00 39.09 104 GLU A C 1
ATOM 726 O O . GLU A 1 104 ? -8.678 -46.503 8.433 1.00 39.09 104 GLU A O 1
ATOM 731 N N . SER A 1 105 ? -10.784 -47.174 8.877 1.00 38.72 105 SER A N 1
ATOM 732 C CA . SER A 1 105 ? -10.510 -48.316 9.709 1.00 38.72 105 SER A CA 1
ATOM 733 C C . SER A 1 105 ? -9.762 -49.278 8.806 1.00 38.72 105 SER A C 1
ATOM 735 O O . SER A 1 105 ? -10.372 -49.938 7.965 1.00 38.72 105 SER A O 1
ATOM 737 N N . ASP A 1 106 ? -8.440 -49.283 8.943 1.00 37.00 106 ASP A N 1
ATOM 738 C CA . ASP A 1 106 ? -7.580 -50.334 8.441 1.00 37.00 106 ASP A CA 1
ATOM 739 C C . ASP A 1 106 ? -8.054 -51.591 9.172 1.00 37.00 106 ASP A C 1
ATOM 741 O O . ASP A 1 106 ? -7.602 -51.942 10.263 1.00 37.00 106 ASP A O 1
ATOM 745 N N . SER A 1 107 ? -9.108 -52.188 8.616 1.00 42.31 107 SER A N 1
ATOM 746 C CA . SER A 1 107 ? -9.529 -53.547 8.861 1.00 42.31 107 SER A CA 1
ATOM 747 C C . SER A 1 107 ? -8.472 -54.402 8.186 1.00 42.31 107 SER A C 1
ATOM 749 O O . SER A 1 107 ? -8.747 -55.104 7.212 1.00 42.31 107 SER A O 1
ATOM 751 N N . ASP A 1 108 ? -7.252 -54.331 8.722 1.00 37.59 108 ASP A N 1
ATOM 752 C CA . ASP A 1 108 ? -6.339 -55.448 8.688 1.00 37.59 108 ASP A CA 1
ATOM 753 C C . ASP A 1 108 ? -7.168 -56.590 9.252 1.00 37.59 108 ASP A C 1
ATOM 755 O O . ASP A 1 108 ? -7.549 -56.597 10.428 1.00 37.59 108 ASP A O 1
ATOM 759 N N . SER A 1 109 ? -7.572 -57.461 8.333 1.00 40.53 109 SER A N 1
ATOM 760 C CA . SER A 1 109 ? -8.222 -58.709 8.648 1.00 40.53 109 SER A CA 1
ATOM 761 C C . SER A 1 109 ? -7.357 -59.339 9.722 1.00 40.53 109 SER A C 1
ATOM 763 O O . SER A 1 109 ? -6.204 -59.690 9.470 1.00 40.53 109 SER A O 1
ATOM 765 N N . ASP A 1 110 ? -7.894 -59.404 10.938 1.00 37.62 110 ASP A N 1
ATOM 766 C CA . ASP A 1 110 ? -7.447 -60.392 11.894 1.00 37.62 110 ASP A CA 1
ATOM 767 C C . ASP A 1 110 ? -7.730 -61.702 11.159 1.00 37.62 110 ASP A C 1
ATOM 769 O O . ASP A 1 110 ? -8.867 -62.174 11.093 1.00 37.62 110 ASP A O 1
ATOM 773 N N . ASP A 1 111 ? -6.705 -62.220 10.485 1.00 41.19 111 ASP A N 1
ATOM 774 C CA . ASP A 1 111 ? -6.577 -63.632 10.198 1.00 41.19 111 ASP A CA 1
ATOM 775 C C . ASP A 1 111 ? -6.525 -64.282 11.579 1.00 41.19 111 ASP A C 1
ATOM 777 O O . ASP A 1 111 ? -5.472 -64.582 12.143 1.00 41.19 111 ASP A O 1
ATOM 781 N N . SER A 1 112 ? -7.705 -64.392 12.190 1.00 44.88 112 SER A N 1
ATOM 782 C CA . SER A 1 112 ? -7.966 -65.360 13.220 1.00 44.88 112 SER A CA 1
ATOM 783 C C . SER A 1 112 ? -7.893 -66.692 12.491 1.00 44.88 112 SER A C 1
ATOM 785 O O . SER A 1 112 ? -8.923 -67.276 12.138 1.00 44.88 112 SER A O 1
ATOM 787 N N . ASP A 1 113 ? -6.664 -67.147 12.245 1.00 39.47 113 ASP A N 1
ATOM 788 C CA . ASP A 1 113 ? -6.341 -68.558 12.147 1.00 39.47 113 ASP A CA 1
ATOM 789 C C . ASP A 1 113 ? -6.748 -69.153 13.496 1.00 39.47 113 ASP A C 1
ATOM 791 O O . ASP A 1 113 ? -5.987 -69.278 14.458 1.00 39.47 113 ASP A O 1
ATOM 795 N N . THR A 1 114 ? -8.056 -69.366 13.596 1.00 43.16 114 THR A N 1
ATOM 796 C CA . THR A 1 114 ? -8.729 -70.064 14.666 1.00 43.16 114 THR A CA 1
ATOM 797 C C . THR A 1 114 ? -8.429 -71.521 14.379 1.00 43.16 114 THR A C 1
ATOM 799 O O . THR A 1 114 ? -9.267 -72.263 13.871 1.00 43.16 114 THR A O 1
ATOM 802 N N . LEU A 1 115 ? -7.189 -71.918 14.665 1.00 38.97 115 LEU A N 1
ATOM 803 C CA . LEU A 1 115 ? -6.879 -73.296 14.987 1.00 38.97 115 LEU A CA 1
ATOM 804 C C . LEU A 1 115 ? -7.546 -73.570 16.334 1.00 38.97 115 LEU A C 1
ATOM 806 O O . LEU A 1 115 ? -6.940 -73.479 17.400 1.00 38.97 115 LEU A O 1
ATOM 810 N N . ASP A 1 116 ? -8.846 -73.834 16.243 1.00 47.19 116 ASP A N 1
ATOM 811 C CA . ASP A 1 116 ? -9.608 -74.565 17.235 1.00 47.19 116 ASP A CA 1
ATOM 812 C C . ASP A 1 116 ? -8.966 -75.954 17.316 1.00 47.19 116 ASP A C 1
ATOM 814 O O . ASP A 1 116 ? -9.106 -76.815 16.445 1.00 47.19 116 ASP A O 1
ATOM 818 N N . SER A 1 117 ? -8.097 -76.113 18.300 1.00 44.25 117 SER A N 1
ATOM 819 C CA . SER A 1 117 ? -7.583 -77.399 18.740 1.00 44.25 117 SER A CA 1
ATOM 820 C C . SER A 1 117 ? -7.547 -77.324 20.253 1.00 44.25 117 SER A C 1
ATOM 822 O O . SER A 1 117 ? -6.597 -76.823 20.856 1.00 44.25 117 SER A O 1
ATOM 824 N N . ASP A 1 118 ? -8.663 -77.754 20.836 1.00 52.75 118 ASP A N 1
ATOM 825 C CA . ASP A 1 118 ? -8.798 -78.110 22.237 1.00 52.75 118 ASP A CA 1
ATOM 826 C C . ASP A 1 118 ? -7.715 -79.134 22.611 1.00 52.75 118 ASP A C 1
ATOM 828 O O . ASP A 1 118 ? -7.869 -80.329 22.369 1.00 52.75 118 ASP A O 1
ATOM 832 N N . ASP A 1 119 ? -6.627 -78.677 23.227 1.00 42.03 119 ASP A N 1
ATOM 833 C CA . ASP A 1 119 ? -5.737 -79.539 24.002 1.00 42.03 119 ASP A CA 1
ATOM 834 C C . ASP A 1 119 ? -5.394 -78.862 25.337 1.00 42.03 119 ASP A C 1
ATOM 836 O O . ASP A 1 119 ? -4.647 -77.884 25.439 1.00 42.03 119 ASP A O 1
ATOM 840 N N . ASP A 1 120 ? -6.011 -79.410 26.381 1.00 51.34 120 ASP A N 1
ATOM 841 C CA . ASP A 1 120 ? -5.904 -79.043 27.786 1.00 51.34 120 ASP A CA 1
ATOM 842 C C . ASP A 1 120 ? -4.525 -79.458 28.337 1.00 51.34 120 ASP A C 1
ATOM 844 O O . ASP A 1 120 ? -4.293 -80.609 28.709 1.00 51.34 120 ASP A O 1
ATOM 848 N N . PHE A 1 121 ? -3.571 -78.519 28.372 1.00 46.91 121 PHE A N 1
ATOM 849 C CA . PHE A 1 121 ? -2.285 -78.686 29.064 1.00 46.91 121 PHE A CA 1
ATOM 850 C C . PHE A 1 121 ? -2.001 -77.491 29.990 1.00 46.91 121 PHE A C 1
ATOM 852 O O . PHE A 1 121 ? -1.207 -76.592 29.701 1.00 46.91 121 PHE A O 1
ATOM 859 N N . SER A 1 122 ? -2.661 -77.485 31.151 1.00 53.47 122 SER A N 1
ATOM 860 C CA . SER A 1 122 ? -2.415 -76.525 32.234 1.00 53.47 122 SER A CA 1
ATOM 861 C C . SER A 1 122 ? -1.158 -76.897 33.032 1.00 53.47 122 SER A C 1
ATOM 863 O O . SER A 1 122 ? -1.192 -77.667 33.992 1.00 53.47 122 SER A O 1
ATOM 865 N N . GLY A 1 123 ? -0.013 -76.355 32.611 1.00 55.41 123 GLY A N 1
ATOM 866 C CA . GLY A 1 123 ? 1.237 -76.363 33.375 1.00 55.41 123 GLY A CA 1
ATOM 867 C C . GLY A 1 123 ? 1.642 -74.947 33.821 1.00 55.41 123 GLY A C 1
ATOM 868 O O . GLY A 1 123 ? 1.344 -73.983 33.113 1.00 55.41 123 GLY A O 1
ATOM 869 N N . PRO A 1 124 ? 2.400 -74.787 34.928 1.00 57.16 124 PRO A N 1
ATOM 870 C CA . PRO A 1 124 ? 2.782 -73.494 35.535 1.00 57.16 124 PRO A CA 1
ATOM 871 C C . PRO A 1 124 ? 3.695 -72.584 34.673 1.00 57.16 124 PRO A C 1
ATOM 873 O O . PRO A 1 124 ? 4.247 -71.598 35.159 1.00 57.16 124 PRO A O 1
ATOM 876 N N . GLY A 1 125 ? 3.873 -72.903 33.386 1.00 61.62 125 GLY A N 1
ATOM 877 C CA . GLY A 1 125 ? 4.564 -72.089 32.384 1.00 61.62 125 GLY A CA 1
ATOM 878 C C . GLY A 1 125 ? 3.634 -71.297 31.453 1.00 61.62 125 GLY A C 1
ATOM 879 O O . GLY A 1 125 ? 4.114 -70.374 30.794 1.00 61.62 125 GLY A O 1
ATOM 880 N N . MET A 1 126 ? 2.328 -71.601 31.408 1.00 65.31 126 MET A N 1
ATOM 881 C CA . MET A 1 126 ? 1.375 -70.924 30.512 1.00 65.31 126 MET A CA 1
ATOM 882 C C . MET A 1 126 ? 1.141 -69.459 30.893 1.00 65.31 126 MET A C 1
ATOM 884 O O . MET A 1 126 ? 1.111 -68.604 30.011 1.00 65.31 126 MET A O 1
ATOM 888 N N . ASP A 1 127 ? 1.122 -69.127 32.185 1.00 74.19 127 ASP A N 1
ATOM 889 C CA . ASP A 1 127 ? 0.991 -67.738 32.654 1.00 74.19 127 ASP A CA 1
ATOM 890 C C . ASP A 1 127 ? 2.177 -66.865 32.209 1.00 74.19 127 ASP A C 1
ATOM 892 O O . ASP A 1 127 ? 2.023 -65.689 31.874 1.00 74.19 127 ASP A O 1
ATOM 896 N N . GLN A 1 128 ? 3.381 -67.447 32.136 1.00 79.50 128 GLN A N 1
ATOM 897 C CA . GLN A 1 128 ? 4.569 -66.752 31.633 1.00 79.50 128 GLN A CA 1
ATOM 898 C C . GLN A 1 128 ? 4.514 -66.551 30.114 1.00 79.50 128 GLN A C 1
ATOM 900 O O . GLN A 1 128 ? 4.993 -65.533 29.612 1.00 79.50 128 GLN A O 1
ATOM 905 N N . VAL A 1 129 ? 3.934 -67.501 29.377 1.00 81.44 129 VAL A N 1
ATOM 906 C CA . VAL A 1 129 ? 3.719 -67.400 27.926 1.00 81.44 129 VAL A CA 1
ATOM 907 C C . VAL A 1 129 ? 2.641 -66.356 27.619 1.00 81.44 129 VAL A C 1
ATOM 909 O O . VAL A 1 129 ? 2.871 -65.481 26.786 1.00 81.44 129 VAL A O 1
ATOM 912 N N . GLN A 1 130 ? 1.532 -66.351 28.361 1.00 84.50 130 GLN A N 1
ATOM 913 C CA . GLN A 1 130 ? 0.475 -65.341 28.258 1.00 84.50 130 GLN A CA 1
ATOM 914 C C . GLN A 1 130 ? 0.980 -63.936 28.626 1.00 84.50 130 GLN A C 1
ATOM 916 O O . GLN A 1 130 ? 0.720 -62.978 27.900 1.00 84.50 130 GLN A O 1
ATOM 921 N N . ALA A 1 131 ? 1.789 -63.794 29.683 1.00 85.38 131 ALA A N 1
ATOM 922 C CA . ALA A 1 131 ? 2.412 -62.516 30.036 1.00 85.38 131 ALA A CA 1
ATOM 923 C C . ALA A 1 131 ? 3.383 -62.010 28.950 1.00 85.38 131 ALA A C 1
ATOM 925 O O . ALA A 1 131 ? 3.460 -60.806 28.690 1.00 85.38 131 ALA A O 1
ATOM 926 N N . ARG A 1 132 ? 4.111 -62.914 28.275 1.00 86.62 132 ARG A N 1
ATOM 927 C CA . ARG A 1 132 ? 4.958 -62.572 27.117 1.00 86.62 132 ARG A CA 1
ATOM 928 C C . ARG A 1 132 ? 4.122 -62.151 25.908 1.00 86.62 132 ARG A C 1
ATOM 930 O O . ARG A 1 132 ? 4.475 -61.162 25.270 1.00 86.62 132 ARG A O 1
ATOM 937 N N . LEU A 1 133 ? 3.008 -62.832 25.635 1.00 90.25 133 LEU A N 1
ATOM 938 C CA . LEU A 1 133 ? 2.056 -62.478 24.575 1.00 90.25 133 LEU A CA 1
ATOM 939 C C . LEU A 1 133 ? 1.418 -61.102 24.820 1.00 90.25 133 LEU A C 1
ATOM 941 O O . LEU A 1 133 ? 1.410 -60.269 23.920 1.00 90.25 133 LEU A O 1
ATOM 945 N N . ALA A 1 134 ? 0.983 -60.808 26.048 1.00 90.19 134 ALA A N 1
ATOM 946 C CA . ALA A 1 134 ? 0.440 -59.499 26.425 1.00 90.19 134 ALA A CA 1
ATOM 947 C C . ALA A 1 134 ? 1.491 -58.373 26.343 1.00 90.19 134 ALA A C 1
ATOM 949 O O . ALA A 1 134 ? 1.223 -57.249 25.904 1.00 90.19 134 ALA A O 1
ATOM 950 N N . LYS A 1 135 ? 2.740 -58.666 26.721 1.00 91.88 135 LYS A N 1
ATOM 951 C CA . LYS A 1 135 ? 3.854 -57.727 26.536 1.00 91.88 135 LYS A CA 1
ATOM 952 C C . LYS A 1 135 ? 4.169 -57.495 25.054 1.00 91.88 135 LYS A C 1
ATOM 954 O O . LYS A 1 135 ? 4.547 -56.394 24.665 1.00 91.88 135 LYS A O 1
ATOM 959 N N . PHE A 1 136 ? 3.998 -58.510 24.218 1.00 93.81 136 PHE A N 1
ATOM 960 C CA . PHE A 1 136 ? 4.211 -58.403 22.781 1.00 93.81 136 PHE A CA 1
ATOM 961 C C . PHE A 1 136 ? 3.071 -57.659 22.073 1.00 93.81 136 PHE A C 1
ATOM 963 O O . PHE A 1 136 ? 3.338 -56.826 21.208 1.00 93.81 136 PHE A O 1
ATOM 970 N N . SER A 1 137 ? 1.816 -57.872 22.479 1.00 93.06 137 SER A N 1
ATOM 971 C CA . SER A 1 137 ? 0.668 -57.131 21.946 1.00 93.06 137 SER A CA 1
ATOM 972 C C . SER A 1 137 ? 0.729 -55.650 22.324 1.00 93.06 137 SER A C 1
ATOM 974 O O . SER A 1 137 ? 0.554 -54.795 21.460 1.00 93.06 137 SER A O 1
ATOM 976 N N . SER A 1 138 ? 1.092 -55.325 23.570 1.00 93.88 138 SER A N 1
ATOM 977 C CA . SER A 1 138 ? 1.337 -53.934 23.984 1.00 93.88 138 SER A CA 1
ATOM 978 C C . SER A 1 138 ? 2.505 -53.286 23.230 1.00 93.88 138 SER A C 1
ATOM 980 O O . SER A 1 138 ? 2.425 -52.109 22.877 1.00 93.88 138 SER A O 1
ATOM 982 N N . LEU A 1 139 ? 3.564 -54.041 22.911 1.00 95.31 139 LEU A N 1
ATOM 983 C CA . LEU A 1 139 ? 4.659 -53.548 22.074 1.00 95.31 139 LEU A CA 1
ATOM 984 C C . LEU A 1 139 ? 4.200 -53.279 20.633 1.00 95.31 139 LEU A C 1
ATOM 986 O O . LEU A 1 139 ? 4.491 -52.210 20.104 1.00 95.31 139 LEU A O 1
ATOM 990 N N . ARG A 1 140 ? 3.444 -54.197 20.017 1.00 94.81 140 ARG A N 1
ATOM 991 C CA . ARG A 1 140 ? 2.851 -54.000 18.683 1.00 94.81 140 ARG A CA 1
ATOM 992 C C . ARG A 1 140 ? 1.906 -52.799 18.652 1.00 94.81 140 ARG A C 1
ATOM 994 O O . ARG A 1 140 ? 1.983 -51.996 17.730 1.00 94.81 140 ARG A O 1
ATOM 1001 N N . ALA A 1 141 ? 1.073 -52.631 19.678 1.00 95.38 141 ALA A N 1
ATOM 1002 C CA . ALA A 1 141 ? 0.194 -51.473 19.812 1.00 95.38 141 ALA A CA 1
ATOM 1003 C C . ALA A 1 141 ? 0.993 -50.165 19.897 1.00 95.38 141 ALA A C 1
ATOM 1005 O O . ALA A 1 141 ? 0.650 -49.193 19.230 1.00 95.38 141 ALA A O 1
ATOM 1006 N N . ARG A 1 142 ? 2.100 -50.151 20.653 1.00 95.88 142 ARG A N 1
ATOM 1007 C CA . ARG A 1 142 ? 2.995 -48.990 20.734 1.00 95.88 142 ARG A CA 1
ATOM 1008 C C . ARG A 1 142 ? 3.685 -48.694 19.400 1.00 95.88 142 ARG A C 1
ATOM 1010 O O . ARG A 1 142 ? 3.787 -47.528 19.041 1.00 95.88 142 ARG A O 1
ATOM 1017 N N . ILE A 1 143 ? 4.118 -49.717 18.659 1.00 95.62 143 ILE A N 1
ATOM 1018 C CA . ILE A 1 143 ? 4.711 -49.553 17.319 1.00 95.62 143 ILE A CA 1
ATOM 1019 C C . ILE A 1 143 ? 3.681 -48.945 16.356 1.00 95.62 143 ILE A C 1
ATOM 1021 O O . ILE A 1 143 ? 3.954 -47.902 15.766 1.00 95.62 143 ILE A O 1
ATOM 1025 N N . ARG A 1 144 ? 2.464 -49.501 16.294 1.00 95.38 144 ARG A N 1
ATOM 1026 C CA . ARG A 1 144 ? 1.366 -48.960 15.472 1.00 95.38 144 ARG A CA 1
ATOM 1027 C C . ARG A 1 144 ? 1.012 -47.519 15.849 1.00 95.38 144 ARG A C 1
ATOM 1029 O O . ARG A 1 144 ? 0.800 -46.689 14.974 1.00 95.38 144 ARG A O 1
ATOM 1036 N N . GLN A 1 145 ? 0.987 -47.189 17.145 1.00 95.25 145 GLN A N 1
ATOM 1037 C CA . GLN A 1 145 ? 0.789 -45.810 17.609 1.00 95.25 145 GLN A CA 1
ATOM 1038 C C . GLN A 1 145 ? 1.888 -44.882 17.086 1.00 95.25 145 GLN A C 1
ATOM 1040 O O . GLN A 1 145 ? 1.573 -43.845 16.513 1.00 95.25 145 GLN A O 1
ATOM 1045 N N . THR A 1 146 ? 3.160 -45.277 17.196 1.00 96.19 146 THR A N 1
ATOM 1046 C CA . THR A 1 146 ? 4.265 -44.459 16.677 1.00 96.19 146 THR A CA 1
ATOM 1047 C C . THR A 1 146 ? 4.232 -44.310 15.159 1.00 96.19 146 THR A C 1
ATOM 1049 O O . THR A 1 146 ? 4.504 -43.227 14.656 1.00 96.19 146 THR A O 1
ATOM 1052 N N . GLU A 1 147 ? 3.868 -45.356 14.415 1.00 95.12 147 GLU A N 1
ATOM 1053 C CA . GLU A 1 147 ? 3.716 -45.293 12.957 1.00 95.12 147 GLU A CA 1
ATOM 1054 C C . GLU A 1 147 ? 2.578 -44.351 12.556 1.00 95.12 147 GLU A C 1
ATOM 1056 O O . GLU A 1 147 ? 2.751 -43.510 11.672 1.00 95.12 147 GLU A O 1
ATOM 1061 N N . ASN A 1 148 ? 1.448 -44.425 13.262 1.00 95.75 148 ASN A N 1
ATOM 1062 C CA . ASN A 1 148 ? 0.307 -43.544 13.048 1.00 95.75 148 ASN A CA 1
ATOM 1063 C C . ASN A 1 148 ? 0.627 -42.088 13.395 1.00 95.75 148 ASN A C 1
ATOM 1065 O O . ASN A 1 148 ? 0.270 -41.196 12.627 1.00 95.75 148 ASN A O 1
ATOM 1069 N N . ASP A 1 149 ? 1.313 -41.831 14.507 1.00 95.88 149 ASP A N 1
ATOM 1070 C CA . ASP A 1 149 ? 1.719 -40.480 14.904 1.00 95.88 149 ASP A CA 1
ATOM 1071 C C . ASP A 1 149 ? 2.747 -39.908 13.920 1.00 95.88 149 ASP A C 1
ATOM 1073 O O . ASP A 1 149 ? 2.575 -38.792 13.433 1.00 95.88 149 ASP A O 1
ATOM 1077 N N . ASN A 1 150 ? 3.728 -40.710 13.494 1.00 94.94 150 ASN A N 1
ATOM 1078 C CA . ASN A 1 150 ? 4.683 -40.320 12.456 1.00 94.94 150 ASN A CA 1
ATOM 1079 C C . ASN A 1 150 ? 3.980 -40.001 11.127 1.00 94.94 150 ASN A C 1
ATOM 1081 O O . ASN A 1 150 ? 4.294 -39.001 10.479 1.00 94.94 150 ASN A O 1
ATOM 1085 N N . ARG A 1 151 ? 3.006 -40.819 10.706 1.00 94.88 151 ARG A N 1
ATOM 1086 C CA . ARG A 1 151 ? 2.219 -40.570 9.489 1.00 94.88 151 ARG A CA 1
ATOM 1087 C C . ARG A 1 151 ? 1.403 -39.285 9.614 1.00 94.88 151 ARG A C 1
ATOM 1089 O O . ARG A 1 151 ? 1.410 -38.478 8.683 1.00 94.88 151 ARG A O 1
ATOM 1096 N N . LYS A 1 152 ? 0.738 -39.067 10.753 1.00 96.12 152 LYS A N 1
ATOM 1097 C CA . LYS A 1 152 ? -0.013 -37.834 11.042 1.00 96.12 152 LYS A CA 1
ATOM 1098 C C . LYS A 1 152 ? 0.894 -36.608 11.001 1.00 96.12 152 LYS A C 1
ATOM 1100 O O . LYS A 1 152 ? 0.535 -35.627 10.353 1.00 96.12 152 LYS A O 1
ATOM 1105 N N . ASP A 1 153 ? 2.079 -36.678 11.599 1.00 92.88 153 ASP A N 1
ATOM 1106 C CA . ASP A 1 153 ? 3.056 -35.588 11.597 1.00 92.88 153 ASP A CA 1
ATOM 1107 C C . ASP A 1 153 ? 3.584 -35.291 10.188 1.00 92.88 153 ASP A C 1
ATOM 1109 O O . ASP A 1 153 ? 3.687 -34.125 9.795 1.00 92.88 153 ASP A O 1
ATOM 1113 N N . LEU A 1 154 ? 3.847 -36.324 9.380 1.00 94.44 154 LEU A N 1
ATOM 1114 C CA . LEU A 1 154 ? 4.237 -36.165 7.977 1.00 94.44 154 LEU A CA 1
ATOM 1115 C C . LEU A 1 154 ? 3.132 -35.490 7.153 1.00 94.44 154 LEU A C 1
ATOM 1117 O O . LEU A 1 154 ? 3.413 -34.545 6.408 1.00 94.44 154 LEU A O 1
ATOM 1121 N N . VAL A 1 155 ? 1.880 -35.928 7.307 1.00 93.88 155 VAL A N 1
ATOM 1122 C CA . VAL A 1 155 ? 0.725 -35.324 6.625 1.00 93.88 155 VAL A CA 1
ATOM 1123 C C . VAL A 1 155 ? 0.514 -33.882 7.090 1.00 93.88 155 VAL A C 1
ATOM 1125 O O . VAL A 1 155 ? 0.352 -32.991 6.256 1.00 93.88 155 VAL A O 1
ATOM 1128 N N . ALA A 1 156 ? 0.598 -33.606 8.392 1.00 89.25 156 ALA A N 1
ATOM 1129 C CA . ALA A 1 156 ? 0.456 -32.262 8.946 1.00 89.25 156 ALA A CA 1
ATOM 1130 C C . ALA A 1 156 ? 1.580 -31.322 8.481 1.00 89.25 156 ALA A C 1
ATOM 1132 O O . ALA A 1 156 ? 1.322 -30.169 8.126 1.00 89.25 156 ALA A O 1
ATOM 1133 N N . ALA A 1 157 ? 2.827 -31.797 8.421 1.00 86.69 157 ALA A N 1
ATOM 1134 C CA . ALA A 1 157 ? 3.954 -31.030 7.900 1.00 86.69 157 ALA A CA 1
ATOM 1135 C C . ALA A 1 157 ? 3.787 -30.717 6.405 1.00 86.69 157 ALA A C 1
ATOM 1137 O O . ALA A 1 157 ? 4.032 -29.582 5.985 1.00 86.69 157 ALA A O 1
ATOM 1138 N N . GLN A 1 158 ? 3.324 -31.682 5.602 1.00 88.25 158 GLN A N 1
ATOM 1139 C CA . GLN A 1 158 ? 2.986 -31.438 4.198 1.00 88.25 158 GLN A CA 1
ATOM 1140 C C . GLN A 1 158 ? 1.820 -30.455 4.057 1.00 88.25 158 GLN A C 1
ATOM 1142 O O . GLN A 1 158 ? 1.911 -29.523 3.258 1.00 88.25 158 GLN A O 1
ATOM 1147 N N . GLY A 1 159 ? 0.765 -30.605 4.859 1.00 86.56 159 GLY A N 1
ATOM 1148 C CA . GLY A 1 159 ? -0.376 -29.693 4.897 1.00 86.56 159 GLY A CA 1
ATOM 1149 C C . GLY A 1 159 ? 0.053 -28.261 5.211 1.00 86.56 159 GLY A C 1
ATOM 1150 O O . GLY A 1 159 ? -0.258 -27.342 4.459 1.00 86.56 159 GLY A O 1
ATOM 1151 N N . ASN A 1 160 ? 0.875 -28.072 6.246 1.00 80.12 160 ASN A N 1
ATOM 1152 C CA . ASN A 1 160 ? 1.394 -26.760 6.635 1.00 80.12 160 ASN A CA 1
ATOM 1153 C C . ASN A 1 160 ? 2.260 -26.106 5.548 1.00 80.12 160 ASN A C 1
ATOM 1155 O O . ASN A 1 160 ? 2.173 -24.893 5.344 1.00 80.12 160 ASN A O 1
ATOM 1159 N N . ARG A 1 161 ? 3.061 -26.900 4.825 1.00 81.38 161 ARG A N 1
ATOM 1160 C CA . ARG A 1 161 ? 3.856 -26.427 3.678 1.00 81.38 161 ARG A CA 1
ATOM 1161 C C . ARG A 1 161 ? 2.988 -26.050 2.477 1.00 81.38 161 ARG A C 1
ATOM 1163 O O . ARG A 1 161 ? 3.349 -25.136 1.745 1.00 81.38 161 ARG A O 1
ATOM 1170 N N . ARG A 1 162 ? 1.855 -26.733 2.281 1.00 86.50 162 ARG A N 1
ATOM 1171 C CA . ARG A 1 162 ? 0.888 -26.460 1.203 1.00 86.50 162 ARG A CA 1
ATOM 1172 C C . ARG A 1 162 ? -0.000 -25.243 1.478 1.00 86.50 162 ARG A C 1
ATOM 1174 O O . ARG A 1 162 ? -0.598 -24.716 0.541 1.00 86.50 162 ARG A O 1
ATOM 1181 N N . LEU A 1 163 ? -0.106 -24.784 2.728 1.00 87.50 163 LEU A N 1
ATOM 1182 C CA . LEU A 1 163 ? -0.897 -23.596 3.058 1.00 87.50 163 LEU A CA 1
ATOM 1183 C C . LEU A 1 163 ? -0.331 -22.349 2.353 1.00 87.50 163 LEU A C 1
ATOM 1185 O O . LEU A 1 163 ? 0.875 -22.106 2.403 1.00 87.50 163 LEU A O 1
ATOM 1189 N N . PRO A 1 164 ? -1.181 -21.495 1.756 1.00 90.62 164 PRO A N 1
ATOM 1190 C CA . PRO A 1 164 ? -0.720 -20.242 1.177 1.00 90.62 164 PRO A CA 1
ATOM 1191 C C . PRO A 1 164 ? -0.215 -19.292 2.275 1.00 90.62 164 PRO A C 1
ATOM 1193 O O . PRO A 1 164 ? -0.766 -19.237 3.379 1.00 90.62 164 PRO A O 1
ATOM 1196 N N . ALA A 1 165 ? 0.780 -18.462 1.949 1.00 91.88 165 ALA A N 1
ATOM 1197 C CA . ALA A 1 165 ? 1.427 -17.548 2.898 1.00 91.88 165 ALA A CA 1
ATOM 1198 C C . ALA A 1 165 ? 0.449 -16.600 3.629 1.00 91.88 165 ALA A C 1
ATOM 1200 O O . ALA A 1 165 ? 0.684 -16.203 4.769 1.00 91.88 165 ALA A O 1
ATOM 1201 N N . SER A 1 166 ? -0.677 -16.236 3.004 1.00 92.94 166 SER A N 1
ATOM 1202 C CA . SER A 1 166 ? -1.707 -15.398 3.635 1.00 92.94 166 SER A CA 1
ATOM 1203 C C . SER A 1 166 ? -2.417 -16.104 4.794 1.00 92.94 166 SER A C 1
ATOM 1205 O O . SER A 1 166 ? -2.745 -15.464 5.794 1.00 92.94 166 SER A O 1
ATOM 1207 N N . VAL A 1 167 ? -2.643 -17.415 4.678 1.00 91.94 167 VAL A N 1
ATOM 1208 C CA . VAL A 1 167 ? -3.254 -18.239 5.724 1.00 91.94 167 VAL A CA 1
ATOM 1209 C C . VAL A 1 167 ? -2.240 -18.510 6.828 1.00 91.94 167 VAL A C 1
ATOM 1211 O O . VAL A 1 167 ? -2.588 -18.357 7.998 1.00 91.94 167 VAL A O 1
ATOM 1214 N N . GLN A 1 168 ? -0.983 -18.789 6.473 1.00 90.12 168 GLN A N 1
ATOM 1215 C CA . GLN A 1 168 ? 0.109 -18.938 7.442 1.00 90.12 168 GLN A CA 1
ATOM 1216 C C . GLN A 1 168 ? 0.251 -17.687 8.323 1.00 90.12 168 GLN A C 1
ATOM 1218 O O . GLN A 1 168 ? 0.162 -17.796 9.541 1.00 90.12 168 GLN A O 1
ATOM 1223 N N . ARG A 1 169 ? 0.300 -16.482 7.733 1.00 92.31 169 ARG A N 1
ATOM 1224 C CA . ARG A 1 169 ? 0.351 -15.213 8.491 1.00 92.31 169 ARG A CA 1
ATOM 1225 C C . ARG A 1 169 ? -0.845 -15.011 9.428 1.00 92.31 169 ARG A C 1
ATOM 1227 O O . ARG A 1 169 ? -0.694 -14.480 10.525 1.00 92.31 169 ARG A O 1
ATOM 1234 N N . LYS A 1 170 ? -2.055 -15.410 9.013 1.00 94.88 170 LYS A N 1
ATOM 1235 C CA . LYS A 1 170 ? -3.249 -15.346 9.882 1.00 94.88 170 LYS A CA 1
ATOM 1236 C C . LYS A 1 170 ? -3.130 -16.309 11.061 1.00 94.88 170 LYS A C 1
ATOM 1238 O O . LYS A 1 170 ? -3.527 -15.963 12.169 1.00 94.88 170 LYS A O 1
ATOM 1243 N N . LEU A 1 171 ? -2.615 -17.509 10.815 1.00 93.00 171 LEU A N 1
ATOM 1244 C CA . LEU A 1 171 ? -2.419 -18.536 11.830 1.00 93.00 171 LEU A CA 1
ATOM 1245 C C . LEU A 1 171 ? -1.335 -18.102 12.827 1.00 93.00 171 LEU A C 1
ATOM 1247 O O . LEU A 1 171 ? -1.564 -18.155 14.031 1.00 93.00 171 LEU A O 1
ATOM 1251 N N . GLU A 1 172 ? -0.208 -17.582 12.344 1.00 93.81 172 GLU A N 1
ATOM 1252 C CA . GLU A 1 172 ? 0.854 -16.991 13.167 1.00 93.81 172 GLU A CA 1
ATOM 1253 C C . GLU A 1 172 ? 0.333 -15.856 14.047 1.00 93.81 172 GLU A C 1
ATOM 1255 O O . GLU A 1 172 ? 0.605 -15.841 15.244 1.00 93.81 172 GLU A O 1
ATOM 1260 N N . ARG A 1 173 ? -0.493 -14.956 13.497 1.00 95.94 173 ARG A N 1
ATOM 1261 C CA . ARG A 1 173 ? -1.138 -13.902 14.286 1.00 95.94 173 ARG A CA 1
ATOM 1262 C C . ARG A 1 173 ? -2.010 -14.477 15.406 1.00 95.94 173 ARG A C 1
ATOM 1264 O O . ARG A 1 173 ? -1.890 -14.036 16.541 1.00 95.94 173 ARG A O 1
ATOM 1271 N N . LYS A 1 174 ? -2.844 -15.480 15.113 1.00 96.81 174 LYS A N 1
ATOM 1272 C CA . LYS A 1 174 ? -3.670 -16.153 16.133 1.00 96.81 174 LYS A CA 1
ATOM 1273 C C . LYS A 1 174 ? -2.821 -16.855 17.194 1.00 96.81 174 LYS A C 1
ATOM 1275 O O . LYS A 1 174 ? -3.174 -16.826 18.366 1.00 96.81 174 LYS A O 1
ATOM 1280 N N . ARG A 1 175 ? -1.704 -17.476 16.796 1.00 96.44 175 ARG A N 1
ATOM 1281 C CA . ARG A 1 175 ? -0.739 -18.075 17.730 1.00 96.44 175 ARG A CA 1
ATOM 1282 C C . ARG A 1 175 ? -0.133 -17.012 18.642 1.00 96.44 175 ARG A C 1
ATOM 1284 O O . ARG A 1 175 ? -0.113 -17.217 19.846 1.00 96.44 175 ARG A O 1
ATOM 1291 N N . ALA A 1 176 ? 0.302 -15.880 18.095 1.00 96.56 176 ALA A N 1
ATOM 1292 C CA . ALA A 1 176 ? 0.842 -14.775 18.882 1.00 96.56 176 ALA A CA 1
ATOM 1293 C C . ALA A 1 176 ? -0.198 -14.195 19.858 1.00 96.56 176 ALA A C 1
ATOM 1295 O O . ALA A 1 176 ? 0.114 -14.005 21.026 1.00 96.56 176 ALA A O 1
ATOM 1296 N N . GLU A 1 177 ? -1.444 -13.997 19.412 1.00 96.12 177 GLU A N 1
ATOM 1297 C CA . GLU A 1 177 ? -2.558 -13.555 20.268 1.00 96.12 177 GLU A CA 1
ATOM 1298 C C . GLU A 1 177 ? -2.845 -14.566 21.396 1.00 96.12 177 GLU A C 1
ATOM 1300 O O . GLU A 1 177 ? -3.059 -14.176 22.543 1.00 96.12 177 GLU A O 1
ATOM 1305 N N . ALA A 1 178 ? -2.806 -15.870 21.098 1.00 97.44 178 ALA A N 1
ATOM 1306 C CA . ALA A 1 178 ? -2.977 -16.920 22.101 1.00 97.44 178 ALA A CA 1
ATOM 1307 C C . ALA A 1 178 ? -1.830 -16.940 23.123 1.00 97.44 178 ALA A C 1
ATOM 1309 O O . ALA A 1 178 ? -2.087 -17.059 24.318 1.00 97.44 178 ALA A O 1
ATOM 1310 N N . LEU A 1 179 ? -0.580 -16.786 22.675 1.00 96.25 179 LEU A N 1
ATOM 1311 C CA . LEU A 1 179 ? 0.582 -16.691 23.561 1.00 96.25 179 LEU A CA 1
ATOM 1312 C C . LEU A 1 179 ? 0.516 -15.443 24.448 1.00 96.25 179 LEU A C 1
ATOM 1314 O O . LEU A 1 179 ? 0.759 -15.547 25.645 1.00 96.25 179 LEU A O 1
ATOM 1318 N N . GLU A 1 180 ? 0.129 -14.290 23.898 1.00 94.69 180 GLU A N 1
ATOM 1319 C CA . GLU A 1 180 ? -0.062 -13.058 24.671 1.00 94.69 180 GLU A CA 1
ATOM 1320 C C . GLU A 1 180 ? -1.149 -13.234 25.742 1.00 94.69 180 GLU A C 1
ATOM 1322 O O . GLU A 1 180 ? -0.977 -12.810 26.885 1.00 94.69 180 GLU A O 1
ATOM 1327 N N . LEU A 1 181 ? -2.252 -13.912 25.403 1.00 96.00 181 LEU A N 1
ATOM 1328 C CA . LEU A 1 181 ? -3.326 -14.202 26.350 1.00 96.00 181 LEU A CA 1
ATOM 1329 C C . LEU A 1 181 ? -2.881 -15.169 27.455 1.00 96.00 181 LEU A C 1
ATOM 1331 O O . LEU A 1 181 ? -3.251 -14.969 28.612 1.00 96.00 181 LEU A O 1
ATOM 1335 N N . LEU A 1 182 ? -2.092 -16.194 27.119 1.00 96.38 182 LEU A N 1
ATOM 1336 C CA . LEU A 1 182 ? -1.520 -17.113 28.107 1.00 96.38 182 LEU A CA 1
ATOM 1337 C C . LEU A 1 182 ? -0.563 -16.379 29.047 1.00 96.38 182 LEU A C 1
ATOM 1339 O O . LEU A 1 182 ? -0.746 -16.453 30.258 1.00 96.38 182 LEU A O 1
ATOM 1343 N N . GLN A 1 183 ? 0.362 -15.584 28.506 1.00 94.62 183 GLN A N 1
ATOM 1344 C CA . GLN A 1 183 ? 1.284 -14.762 29.294 1.00 94.62 183 GLN A CA 1
ATOM 1345 C C . GLN A 1 183 ? 0.547 -13.789 30.211 1.00 94.62 183 GLN A C 1
ATOM 1347 O O . GLN A 1 183 ? 0.901 -13.638 31.376 1.00 94.62 183 GLN A O 1
ATOM 1352 N N . LYS A 1 184 ? -0.509 -13.139 29.710 1.00 95.69 184 LYS A N 1
ATOM 1353 C CA . LYS A 1 184 ? -1.362 -12.280 30.531 1.00 95.69 184 LYS A CA 1
ATOM 1354 C C . LYS A 1 184 ? -1.959 -13.057 31.703 1.00 95.69 184 LYS A C 1
ATOM 1356 O O . LYS A 1 184 ? -1.907 -12.574 32.828 1.00 95.69 184 LYS A O 1
ATOM 1361 N N . ARG A 1 185 ? -2.474 -14.263 31.454 1.00 96.62 185 ARG A N 1
ATOM 1362 C CA . ARG A 1 185 ? -3.071 -15.117 32.486 1.00 96.62 185 ARG A CA 1
ATOM 1363 C C . ARG A 1 185 ? -2.049 -15.572 33.531 1.00 96.62 185 ARG A C 1
ATOM 1365 O O . ARG A 1 185 ? -2.360 -15.574 34.716 1.00 96.62 185 ARG A O 1
ATOM 1372 N N . GLU A 1 186 ? -0.844 -15.936 33.099 1.00 96.06 186 GLU A N 1
ATOM 1373 C CA . GLU A 1 186 ? 0.269 -16.325 33.975 1.00 96.06 186 GLU A CA 1
ATOM 1374 C C . GLU A 1 186 ? 0.740 -15.154 34.847 1.00 96.06 186 GLU A C 1
ATOM 1376 O O . GLU A 1 186 ? 0.921 -15.314 36.052 1.00 96.06 186 GLU A O 1
ATOM 1381 N N . LEU A 1 187 ? 0.885 -13.957 34.271 1.00 94.25 187 LEU A N 1
ATOM 1382 C CA . LEU A 1 187 ? 1.286 -12.760 35.013 1.00 94.25 187 LEU A CA 1
ATOM 1383 C C . LEU A 1 187 ? 0.208 -12.308 36.005 1.00 94.25 187 LEU A C 1
ATOM 1385 O O . LEU A 1 187 ? 0.541 -11.997 37.145 1.00 94.25 187 LEU A O 1
ATOM 1389 N N . GLU A 1 188 ? -1.071 -12.352 35.621 1.00 93.31 188 GLU A N 1
ATOM 1390 C CA . GLU A 1 188 ? -2.193 -12.080 36.530 1.00 93.31 188 GLU A CA 1
ATOM 1391 C C . GLU A 1 188 ? -2.246 -13.093 37.685 1.00 93.31 188 GLU A C 1
ATOM 1393 O O . GLU A 1 188 ? -2.441 -12.696 38.833 1.00 93.31 188 GLU A O 1
ATOM 1398 N N . ALA A 1 189 ? -2.006 -14.383 37.415 1.00 95.56 189 ALA A N 1
ATOM 1399 C CA . ALA A 1 189 ? -1.923 -15.416 38.452 1.00 95.56 189 ALA A CA 1
ATOM 1400 C C . ALA A 1 189 ? -0.745 -15.188 39.417 1.00 95.56 189 ALA A C 1
ATOM 1402 O O . ALA A 1 189 ? -0.865 -15.449 40.613 1.00 95.56 189 ALA A O 1
ATOM 1403 N N . ASN A 1 190 ? 0.365 -14.645 38.912 1.00 94.19 190 ASN A N 1
ATOM 1404 C CA . ASN A 1 190 ? 1.532 -14.253 39.704 1.00 94.19 190 ASN A CA 1
ATOM 1405 C C . ASN A 1 190 ? 1.374 -12.877 40.389 1.00 94.19 190 ASN A C 1
ATOM 1407 O O . ASN A 1 190 ? 2.287 -12.442 41.092 1.00 94.19 190 ASN A O 1
ATOM 1411 N N . GLY A 1 191 ? 0.251 -12.175 40.184 1.00 94.00 191 GLY A N 1
ATOM 1412 C CA . GLY A 1 191 ? -0.012 -10.847 40.751 1.00 94.00 191 GLY A CA 1
ATOM 1413 C C . GLY A 1 191 ? 0.807 -9.710 40.125 1.00 94.00 191 GLY A C 1
ATOM 1414 O O . GLY A 1 191 ? 1.035 -8.692 40.774 1.00 94.00 191 GLY A O 1
ATOM 1415 N N . GLN A 1 192 ? 1.286 -9.879 38.889 1.00 93.00 192 GLN A N 1
ATOM 1416 C CA . GLN A 1 192 ? 2.085 -8.894 38.158 1.00 93.00 192 GLN A CA 1
ATOM 1417 C C . GLN A 1 192 ? 1.275 -8.212 37.045 1.00 93.00 192 GLN A C 1
ATOM 1419 O O . GLN A 1 192 ? 0.516 -8.851 36.318 1.00 93.00 192 GLN A O 1
ATOM 1424 N N . ASP A 1 193 ? 1.501 -6.910 36.844 1.00 91.81 193 ASP A N 1
ATOM 1425 C CA . ASP A 1 193 ? 0.848 -6.150 35.774 1.00 91.81 193 ASP A CA 1
ATOM 1426 C C . ASP A 1 193 ? 1.411 -6.506 34.387 1.00 91.81 193 ASP A C 1
ATOM 1428 O O . ASP A 1 193 ? 2.558 -6.182 34.056 1.00 91.81 193 ASP A O 1
ATOM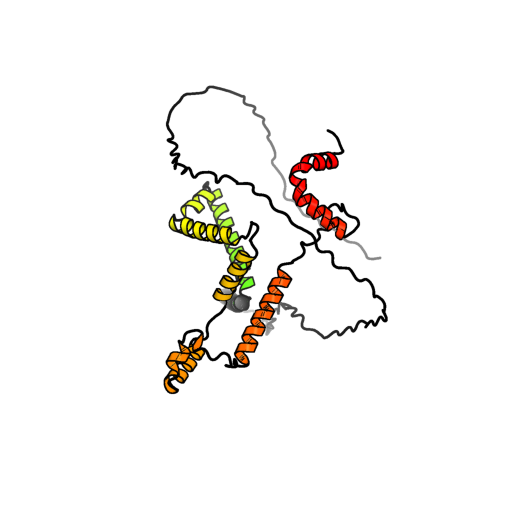 1432 N N . PHE A 1 194 ? 0.568 -7.085 33.524 1.00 92.94 194 PHE A N 1
ATOM 1433 C CA . PHE A 1 194 ? 0.930 -7.469 32.151 1.00 92.94 194 PHE A CA 1
ATOM 1434 C C . PHE A 1 194 ? 1.507 -6.303 31.329 1.00 92.94 194 PHE A C 1
ATOM 1436 O O . PHE A 1 194 ? 2.538 -6.445 30.672 1.00 92.94 194 PHE A O 1
ATOM 1443 N N . GLN A 1 195 ? 0.875 -5.124 31.388 1.00 89.69 195 GLN A N 1
ATOM 1444 C CA . GLN A 1 195 ? 1.322 -3.957 30.616 1.00 89.69 195 GLN A CA 1
ATOM 1445 C C . GLN A 1 195 ? 2.692 -3.459 31.074 1.00 89.69 195 GLN A C 1
ATOM 1447 O O . GLN A 1 195 ? 3.520 -3.077 30.252 1.00 89.69 195 GLN A O 1
ATOM 1452 N N . ARG A 1 196 ? 2.969 -3.513 32.381 1.00 92.06 196 ARG A N 1
ATOM 1453 C CA . ARG A 1 196 ? 4.275 -3.141 32.926 1.00 92.06 196 ARG A CA 1
ATOM 1454 C C . ARG A 1 196 ? 5.354 -4.108 32.449 1.00 92.06 196 ARG A C 1
ATOM 1456 O O . ARG A 1 196 ? 6.396 -3.653 31.990 1.00 92.06 196 ARG A O 1
ATOM 1463 N N . HIS A 1 197 ? 5.083 -5.414 32.488 1.00 92.44 197 HIS A N 1
ATOM 1464 C CA . HIS A 1 197 ? 5.992 -6.432 31.956 1.00 92.44 197 HIS A CA 1
ATOM 1465 C C . HIS A 1 197 ? 6.253 -6.234 30.454 1.00 92.44 197 HIS A C 1
ATOM 1467 O O . HIS A 1 197 ? 7.396 -6.276 30.008 1.00 92.44 197 HIS A O 1
ATOM 1473 N N . LYS A 1 198 ? 5.216 -5.936 29.664 1.00 91.38 198 LYS A N 1
ATOM 1474 C CA . LYS A 1 198 ? 5.356 -5.644 28.230 1.00 91.38 198 LYS A CA 1
ATOM 1475 C C . LYS A 1 198 ? 6.210 -4.400 27.976 1.00 91.38 198 LYS A C 1
ATOM 1477 O O . LYS A 1 198 ? 7.118 -4.452 27.155 1.00 91.38 198 LYS A O 1
ATOM 1482 N N . ASN A 1 199 ? 5.966 -3.320 28.716 1.00 89.88 199 ASN A N 1
ATOM 1483 C CA . ASN A 1 199 ? 6.690 -2.059 28.558 1.00 89.88 199 ASN A CA 1
ATOM 1484 C C . ASN A 1 199 ? 8.186 -2.175 28.879 1.00 89.88 199 ASN A C 1
ATOM 1486 O O . ASN A 1 199 ? 8.979 -1.463 28.275 1.00 89.88 199 ASN A O 1
ATOM 1490 N N . LEU A 1 200 ? 8.578 -3.087 29.776 1.00 90.88 200 LEU A N 1
ATOM 1491 C CA . LEU A 1 200 ? 9.989 -3.360 30.079 1.00 90.88 200 LEU A CA 1
ATOM 1492 C C . LEU A 1 200 ? 10.758 -3.964 28.897 1.00 90.88 200 LEU A C 1
ATOM 1494 O O . LEU A 1 200 ? 11.975 -3.824 28.837 1.00 90.88 200 LEU A O 1
ATOM 1498 N N . ASN A 1 201 ? 10.067 -4.627 27.968 1.00 90.69 201 ASN A N 1
ATOM 1499 C CA . ASN A 1 201 ? 10.698 -5.260 26.811 1.00 90.69 201 ASN A CA 1
ATOM 1500 C C . ASN A 1 201 ? 10.946 -4.286 25.649 1.00 90.69 201 ASN A C 1
ATOM 1502 O O . ASN A 1 201 ? 11.624 -4.658 24.696 1.00 90.69 201 ASN A O 1
ATOM 1506 N N . TYR A 1 202 ? 10.412 -3.061 25.695 1.00 90.69 202 TYR A N 1
ATOM 1507 C CA . TYR A 1 202 ? 10.667 -2.069 24.653 1.00 90.69 202 TYR A CA 1
ATOM 1508 C C . TYR A 1 202 ? 11.952 -1.295 24.942 1.00 90.69 202 TYR A C 1
ATOM 1510 O O . TYR A 1 202 ? 12.065 -0.617 25.964 1.00 90.69 202 TYR A O 1
ATOM 1518 N N . SER A 1 203 ? 12.906 -1.354 24.012 1.00 95.50 203 SER A N 1
ATOM 1519 C CA . SER A 1 203 ? 14.094 -0.502 24.047 1.00 95.50 203 SER A CA 1
ATOM 1520 C C . SER A 1 203 ? 13.768 0.911 23.554 1.00 95.50 203 SER A C 1
ATOM 1522 O O . SER A 1 203 ? 12.878 1.109 22.725 1.00 95.50 203 SER A O 1
ATOM 1524 N N . ALA A 1 204 ? 14.533 1.911 24.002 1.00 92.06 204 ALA A N 1
ATOM 1525 C CA . ALA A 1 204 ? 14.403 3.288 23.517 1.00 92.06 204 ALA A CA 1
ATOM 1526 C C . ALA A 1 204 ? 14.585 3.388 21.988 1.00 92.06 204 ALA A C 1
ATOM 1528 O O . ALA A 1 204 ? 13.879 4.148 21.328 1.00 92.06 204 ALA A O 1
ATOM 1529 N N . GLN A 1 205 ? 15.478 2.570 21.419 1.00 94.25 205 GLN A N 1
ATOM 1530 C CA . GLN A 1 205 ? 15.724 2.503 19.973 1.00 94.25 205 GLN A CA 1
ATOM 1531 C C . GLN A 1 205 ? 14.513 1.958 19.200 1.00 94.25 205 GLN A C 1
ATOM 1533 O O . GLN A 1 205 ? 14.184 2.458 18.123 1.00 94.25 205 GLN A O 1
ATOM 1538 N N . ASP A 1 206 ? 13.815 0.967 19.762 1.00 93.44 206 ASP A N 1
ATOM 1539 C CA . ASP A 1 206 ? 12.625 0.384 19.137 1.00 93.44 206 ASP A CA 1
ATOM 1540 C C . ASP A 1 206 ? 11.495 1.409 19.079 1.00 93.44 206 ASP A C 1
ATOM 1542 O O . ASP A 1 206 ? 10.863 1.572 18.032 1.00 93.44 206 ASP A O 1
ATOM 1546 N N . VAL A 1 207 ? 11.284 2.146 20.175 1.00 94.12 207 VAL A N 1
ATOM 1547 C CA . VAL A 1 207 ? 10.292 3.226 20.248 1.00 94.12 207 VAL A CA 1
ATOM 1548 C C . VAL A 1 207 ? 10.611 4.319 19.232 1.00 94.12 207 VAL A C 1
ATOM 1550 O O . VAL A 1 207 ? 9.722 4.716 18.481 1.00 94.12 207 VAL A O 1
ATOM 1553 N N . GLU A 1 208 ? 11.872 4.746 19.125 1.00 95.88 208 GLU A N 1
ATOM 1554 C CA . GLU A 1 208 ? 12.276 5.757 18.144 1.00 95.88 208 GLU A CA 1
ATOM 1555 C C . GLU A 1 208 ? 12.027 5.282 16.706 1.00 95.88 208 GLU A C 1
ATOM 1557 O O . GLU A 1 208 ? 11.427 5.997 15.899 1.00 95.88 208 GLU A O 1
ATOM 1562 N N . SER A 1 209 ? 12.424 4.049 16.379 1.00 95.69 209 SER A N 1
ATOM 1563 C CA . SER A 1 209 ? 12.178 3.473 15.054 1.00 95.69 209 SER A CA 1
ATOM 1564 C C . SER A 1 209 ? 10.677 3.389 14.745 1.00 95.69 209 SER A C 1
ATOM 1566 O O . SER A 1 209 ? 10.239 3.695 13.629 1.00 95.69 209 SER A O 1
ATOM 1568 N N . TRP A 1 210 ? 9.863 3.048 15.747 1.00 93.62 210 TRP A N 1
ATOM 1569 C CA . TRP A 1 210 ? 8.416 2.976 15.623 1.00 93.62 210 TRP A CA 1
ATOM 1570 C C . TRP A 1 210 ? 7.803 4.361 15.412 1.00 93.62 210 TRP A C 1
ATOM 1572 O O . TRP A 1 210 ? 6.980 4.527 14.509 1.00 93.62 210 TRP A O 1
ATOM 1582 N N . ASP A 1 211 ? 8.248 5.373 16.153 1.00 95.38 211 ASP A N 1
ATOM 1583 C CA . ASP A 1 211 ? 7.815 6.759 15.987 1.00 95.38 211 ASP A CA 1
ATOM 1584 C C . ASP A 1 211 ? 8.211 7.321 14.620 1.00 95.38 211 ASP A C 1
ATOM 1586 O O . ASP A 1 211 ? 7.403 7.990 13.966 1.00 95.38 211 ASP A O 1
ATOM 1590 N N . GLN A 1 212 ? 9.399 6.990 14.110 1.00 95.62 212 GLN A N 1
ATOM 1591 C CA . GLN A 1 212 ? 9.801 7.326 12.741 1.00 95.62 212 GLN A CA 1
ATOM 1592 C C . GLN A 1 212 ? 8.873 6.678 11.700 1.00 95.62 212 GLN A C 1
ATOM 1594 O O . GLN A 1 212 ? 8.503 7.302 10.701 1.00 95.62 212 GLN A O 1
ATOM 1599 N N . VAL A 1 213 ? 8.443 5.434 11.918 1.00 95.62 213 VAL A N 1
ATOM 1600 C CA . VAL A 1 213 ? 7.464 4.776 11.042 1.00 95.62 213 VAL A CA 1
ATOM 1601 C C . VAL A 1 213 ? 6.084 5.430 11.169 1.00 95.62 213 VAL A C 1
ATOM 1603 O O . VAL A 1 213 ? 5.440 5.685 10.146 1.00 95.62 213 VAL A O 1
ATOM 1606 N N . GLN A 1 214 ? 5.625 5.760 12.381 1.00 93.12 214 GLN A N 1
ATOM 1607 C CA . GLN A 1 214 ? 4.334 6.423 12.592 1.00 93.12 214 GLN A CA 1
ATOM 1608 C C . GLN A 1 214 ? 4.305 7.836 12.014 1.00 93.12 214 GLN A C 1
ATOM 1610 O O . GLN A 1 214 ? 3.313 8.224 11.403 1.00 93.12 214 GLN A O 1
ATOM 1615 N N . THR A 1 215 ? 5.376 8.613 12.161 1.00 91.62 215 THR A N 1
ATOM 1616 C CA . THR A 1 215 ? 5.498 9.951 11.564 1.00 91.62 215 THR A CA 1
ATOM 1617 C C . THR A 1 215 ? 5.465 9.872 10.041 1.00 91.62 215 THR A C 1
ATOM 1619 O O . THR A 1 215 ? 4.635 10.544 9.430 1.00 91.62 215 THR A O 1
ATOM 1622 N N . LYS A 1 216 ? 6.237 8.969 9.420 1.00 90.75 216 LYS A N 1
ATOM 1623 C CA . LYS A 1 216 ? 6.164 8.704 7.970 1.00 90.75 216 LYS A CA 1
ATOM 1624 C C . LYS A 1 216 ? 4.760 8.272 7.535 1.00 90.75 216 LYS A C 1
ATOM 1626 O O . LYS A 1 216 ? 4.268 8.710 6.496 1.00 90.75 216 LYS A O 1
ATOM 1631 N N . LYS A 1 217 ? 4.080 7.432 8.320 1.00 91.81 217 LYS A N 1
ATOM 1632 C CA . LYS A 1 217 ? 2.703 6.993 8.040 1.00 91.81 217 LYS A CA 1
ATOM 1633 C C . LYS A 1 217 ? 1.703 8.147 8.136 1.00 91.81 217 LYS A C 1
ATOM 1635 O O . LYS A 1 217 ? 0.864 8.273 7.249 1.00 91.81 217 LYS A O 1
ATOM 1640 N N . ARG A 1 218 ? 1.815 9.000 9.160 1.00 88.56 218 ARG A N 1
ATOM 1641 C CA . ARG A 1 218 ? 1.003 10.216 9.334 1.00 88.56 218 ARG A CA 1
ATOM 1642 C C . ARG A 1 218 ? 1.208 11.188 8.172 1.00 88.56 218 ARG A C 1
ATOM 1644 O O . ARG A 1 218 ? 0.229 11.624 7.583 1.00 88.56 218 ARG A O 1
ATOM 1651 N N . GLN A 1 219 ? 2.454 11.425 7.758 1.00 84.56 219 GLN A N 1
ATOM 1652 C CA . GLN A 1 219 ? 2.772 12.254 6.587 1.00 84.56 219 GLN A CA 1
ATOM 1653 C C . GLN A 1 219 ? 2.172 11.694 5.286 1.00 84.56 219 GLN A C 1
ATOM 1655 O O . GLN A 1 219 ? 1.709 12.444 4.431 1.00 84.56 219 GLN A O 1
ATOM 1660 N N . ARG A 1 220 ? 2.131 10.364 5.136 1.00 83.44 220 ARG A N 1
ATOM 1661 C CA . ARG A 1 220 ? 1.511 9.691 3.981 1.00 83.44 220 ARG A CA 1
ATOM 1662 C C . ARG A 1 220 ? -0.019 9.635 4.040 1.00 83.44 220 ARG A C 1
ATOM 1664 O O . ARG A 1 220 ? -0.633 9.301 3.028 1.00 83.44 220 ARG A O 1
ATOM 1671 N N . ALA A 1 221 ? -0.640 9.924 5.185 1.00 83.75 221 ALA A N 1
ATOM 1672 C CA . ALA A 1 221 ? -2.069 9.703 5.405 1.00 83.75 221 ALA A CA 1
ATOM 1673 C C . ALA A 1 221 ? -2.994 10.655 4.618 1.00 83.75 221 ALA A C 1
ATOM 1675 O O . ALA A 1 221 ? -4.195 10.417 4.617 1.00 83.75 221 ALA A O 1
ATOM 1676 N N . ASN A 1 222 ? -2.465 11.663 3.902 1.00 70.75 222 ASN A N 1
ATOM 1677 C CA . ASN A 1 222 ? -3.220 12.560 3.003 1.00 70.75 222 ASN A CA 1
ATOM 1678 C C . ASN A 1 222 ? -4.546 13.057 3.619 1.00 70.75 222 ASN A C 1
ATOM 1680 O O . ASN A 1 222 ? -5.598 12.985 2.987 1.00 70.75 222 ASN A O 1
ATOM 1684 N N . VAL A 1 223 ? -4.492 13.497 4.880 1.00 72.56 223 VAL A N 1
ATOM 1685 C CA . VAL A 1 223 ? -5.671 13.933 5.651 1.00 72.56 223 VAL A CA 1
ATOM 1686 C C . VAL A 1 223 ? -6.192 15.288 5.160 1.00 72.56 223 VAL A C 1
ATOM 1688 O O . VAL A 1 223 ? -7.378 15.583 5.279 1.00 72.56 223 VAL A O 1
ATOM 1691 N N . GLU A 1 224 ? -5.313 16.095 4.575 1.00 82.50 224 GLU A N 1
ATOM 1692 C CA . GLU A 1 224 ? -5.591 17.469 4.169 1.00 82.50 224 GLU A CA 1
ATOM 1693 C C . GLU A 1 224 ? -5.844 17.593 2.664 1.00 82.50 224 GLU A C 1
ATOM 1695 O O . GLU A 1 224 ? -5.523 16.702 1.871 1.00 82.50 224 GLU A O 1
ATOM 1700 N N . PHE A 1 225 ? -6.432 18.726 2.273 1.00 82.00 225 PHE A N 1
ATOM 1701 C CA . PHE A 1 225 ? -6.574 19.097 0.872 1.00 82.00 225 PHE A CA 1
ATOM 1702 C C . PHE A 1 225 ? -5.187 19.245 0.237 1.00 82.00 225 PHE A C 1
ATOM 1704 O O . PHE A 1 225 ? -4.325 19.933 0.772 1.00 82.00 225 PHE A O 1
ATOM 1711 N N . ILE A 1 226 ? -4.981 18.591 -0.904 1.00 84.75 226 ILE A N 1
ATOM 1712 C CA . ILE A 1 226 ? -3.724 18.634 -1.652 1.00 84.75 226 ILE A CA 1
ATOM 1713 C C . ILE A 1 226 ? -3.969 19.492 -2.891 1.00 84.75 226 ILE A C 1
ATOM 1715 O O . ILE A 1 226 ? -4.902 19.203 -3.646 1.00 84.75 226 ILE A O 1
ATOM 1719 N N . ASP A 1 227 ? -3.130 20.505 -3.117 1.00 91.81 227 ASP A N 1
ATOM 1720 C CA . ASP A 1 227 ? -3.121 21.249 -4.381 1.00 91.81 227 ASP A CA 1
ATOM 1721 C C . ASP A 1 227 ? -2.941 20.256 -5.551 1.00 91.81 227 ASP A C 1
ATOM 1723 O O . ASP A 1 227 ? -2.088 19.363 -5.464 1.00 91.81 227 ASP A O 1
ATOM 1727 N N . PRO A 1 228 ? -3.726 20.350 -6.643 1.00 90.94 228 PRO A N 1
ATOM 1728 C CA . PRO A 1 228 ? -3.472 19.605 -7.871 1.00 90.94 228 PRO A CA 1
ATOM 1729 C C . PRO A 1 228 ? -1.986 19.459 -8.237 1.00 90.94 228 PRO A C 1
ATOM 1731 O O . PRO A 1 228 ? -1.566 18.351 -8.583 1.00 90.94 228 PRO A O 1
ATOM 1734 N N . THR A 1 229 ? -1.175 20.515 -8.099 1.00 93.25 229 THR A N 1
ATOM 1735 C CA . THR A 1 229 ? 0.265 20.464 -8.413 1.00 93.25 229 THR A CA 1
ATOM 1736 C C . THR A 1 229 ? 1.016 19.491 -7.496 1.00 93.25 229 THR A C 1
ATOM 1738 O O . THR A 1 229 ? 1.633 18.530 -7.964 1.00 93.25 229 THR A O 1
ATOM 1741 N N . GLU A 1 230 ? 0.878 19.633 -6.180 1.00 90.19 230 GLU A N 1
ATOM 1742 C CA . GLU A 1 230 ? 1.472 18.731 -5.194 1.00 90.19 230 GLU A CA 1
ATOM 1743 C C . GLU A 1 230 ? 0.979 17.290 -5.359 1.00 90.19 230 GLU A C 1
ATOM 1745 O O . GLU A 1 230 ? 1.746 16.333 -5.215 1.00 90.19 230 GLU A O 1
ATOM 1750 N N . GLY A 1 231 ? -0.301 17.119 -5.696 1.00 89.44 231 GLY A N 1
ATOM 1751 C CA . GLY A 1 231 ? -0.912 15.824 -5.963 1.00 89.44 231 GLY A CA 1
ATOM 1752 C C . GLY A 1 231 ? -0.270 15.125 -7.160 1.00 89.44 231 GLY A C 1
ATOM 1753 O O . GLY A 1 231 ? 0.023 13.928 -7.082 1.00 89.44 231 GLY A O 1
ATOM 1754 N N . THR A 1 232 ? -0.010 15.856 -8.247 1.00 91.50 232 THR A N 1
ATOM 1755 C CA . THR A 1 232 ? 0.705 15.319 -9.417 1.00 91.50 232 THR A CA 1
ATOM 1756 C C . THR A 1 232 ? 2.152 14.972 -9.086 1.00 91.50 232 THR A C 1
ATOM 1758 O O . THR A 1 232 ? 2.596 13.873 -9.408 1.00 91.50 232 THR A O 1
ATOM 1761 N N . HIS A 1 233 ? 2.856 15.825 -8.344 1.00 92.56 233 HIS A N 1
ATOM 1762 C CA . HIS A 1 233 ? 4.238 15.579 -7.939 1.00 92.56 233 HIS A CA 1
ATOM 1763 C C . HIS A 1 233 ? 4.375 14.350 -7.021 1.00 92.56 233 HIS A C 1
ATOM 1765 O O . HIS A 1 233 ? 5.249 13.507 -7.230 1.00 92.56 233 HIS A O 1
ATOM 1771 N N . LYS A 1 234 ? 3.471 14.172 -6.045 1.00 90.12 234 LYS A N 1
ATOM 1772 C CA . LYS A 1 234 ? 3.419 12.960 -5.204 1.00 90.12 234 LYS A CA 1
ATOM 1773 C C . LYS A 1 234 ? 3.181 11.699 -6.042 1.00 90.12 234 LYS A C 1
ATOM 1775 O O . LYS A 1 234 ? 3.804 10.668 -5.792 1.00 90.12 234 LYS A O 1
ATOM 1780 N N . ARG A 1 235 ? 2.287 11.771 -7.038 1.00 90.25 235 ARG A N 1
ATOM 1781 C CA . ARG A 1 235 ? 2.037 10.661 -7.974 1.00 90.25 235 ARG A CA 1
ATOM 1782 C C . ARG A 1 235 ? 3.275 10.358 -8.812 1.00 90.25 235 ARG A C 1
ATOM 1784 O O . ARG A 1 235 ? 3.632 9.191 -8.911 1.00 90.25 235 ARG A O 1
ATOM 1791 N N . PHE A 1 236 ? 3.941 11.382 -9.341 1.00 93.56 236 PHE A N 1
ATOM 1792 C CA . PHE A 1 236 ? 5.170 11.243 -10.117 1.00 93.56 236 PHE A CA 1
ATOM 1793 C C . PHE A 1 236 ? 6.272 10.553 -9.310 1.00 93.56 236 PHE A C 1
ATOM 1795 O O . PHE A 1 236 ? 6.796 9.541 -9.760 1.00 93.56 236 PHE A O 1
ATOM 1802 N N . LYS A 1 237 ? 6.544 11.006 -8.078 1.00 93.81 237 LYS A N 1
ATOM 1803 C CA . LYS A 1 237 ? 7.513 10.348 -7.183 1.00 93.81 237 LYS A CA 1
ATOM 1804 C C . LYS A 1 237 ? 7.193 8.872 -6.968 1.00 93.81 237 LYS A C 1
ATOM 1806 O O . LYS A 1 237 ? 8.069 8.028 -7.099 1.00 93.81 237 LYS A O 1
ATOM 1811 N N . LYS A 1 238 ? 5.924 8.550 -6.705 1.00 91.88 238 LYS A N 1
ATOM 1812 C CA . LYS A 1 238 ? 5.484 7.163 -6.520 1.00 91.88 238 LYS A CA 1
ATOM 1813 C C . LYS A 1 238 ? 5.655 6.316 -7.786 1.00 91.88 238 LYS A C 1
ATOM 1815 O O . LYS A 1 238 ? 5.999 5.144 -7.682 1.00 91.88 238 LYS A O 1
ATOM 1820 N N . LEU A 1 239 ? 5.373 6.880 -8.961 1.00 92.81 239 LEU A N 1
ATOM 1821 C CA . LEU A 1 239 ? 5.591 6.199 -10.238 1.00 92.81 239 LEU A CA 1
ATOM 1822 C C . LEU A 1 239 ? 7.087 5.993 -10.500 1.00 92.81 239 LEU A C 1
ATOM 1824 O O . LEU A 1 239 ? 7.467 4.902 -10.905 1.00 92.81 239 LEU A O 1
ATOM 1828 N N . GLY A 1 240 ? 7.926 6.981 -10.180 1.00 92.75 240 GLY A N 1
ATOM 1829 C CA . GLY A 1 240 ? 9.383 6.873 -10.255 1.00 92.75 240 GLY A CA 1
ATOM 1830 C C . GLY A 1 240 ? 9.952 5.796 -9.328 1.00 92.75 240 GLY A C 1
ATOM 1831 O O . GLY A 1 240 ? 10.776 5.005 -9.760 1.00 92.75 240 GLY A O 1
ATOM 1832 N N . GLU A 1 241 ? 9.462 5.694 -8.089 1.00 92.44 241 GLU A N 1
ATOM 1833 C CA . GLU A 1 241 ? 9.845 4.618 -7.155 1.00 92.44 241 GLU A CA 1
ATOM 1834 C C . GLU A 1 241 ? 9.401 3.223 -7.633 1.00 92.44 241 GLU A C 1
ATOM 1836 O O . GLU A 1 241 ? 10.032 2.218 -7.305 1.00 92.44 241 GLU A O 1
ATOM 1841 N N . ALA A 1 242 ? 8.288 3.141 -8.369 1.00 90.19 242 ALA A N 1
ATOM 1842 C CA . ALA A 1 242 ? 7.765 1.881 -8.893 1.00 90.19 242 ALA A CA 1
ATOM 1843 C C . ALA A 1 242 ? 8.454 1.440 -10.196 1.00 90.19 242 ALA A C 1
ATOM 1845 O O . ALA A 1 242 ? 8.452 0.244 -10.504 1.00 90.19 242 ALA A O 1
ATOM 1846 N N . LEU A 1 243 ? 9.023 2.384 -10.950 1.00 90.12 243 LEU A N 1
ATOM 1847 C CA . LEU A 1 243 ? 9.725 2.128 -12.200 1.00 90.12 243 LEU A CA 1
ATOM 1848 C C . LEU A 1 243 ? 11.090 1.495 -11.907 1.00 90.12 243 LEU A C 1
ATOM 1850 O O . LEU A 1 243 ? 11.946 2.091 -11.260 1.00 90.12 243 LEU A O 1
ATOM 1854 N N . LYS A 1 244 ? 11.304 0.275 -12.400 1.00 88.62 244 LYS A N 1
ATOM 1855 C CA . LYS A 1 244 ? 12.597 -0.413 -12.315 1.00 88.62 244 LYS A CA 1
ATOM 1856 C C . LYS A 1 244 ? 13.321 -0.268 -13.647 1.00 88.62 244 LYS A C 1
ATOM 1858 O O . LYS A 1 244 ? 12.795 -0.715 -14.663 1.00 88.62 244 LYS A O 1
ATOM 1863 N N . ALA A 1 245 ? 14.494 0.360 -13.629 1.00 89.50 245 ALA A N 1
ATOM 1864 C CA . ALA A 1 245 ? 15.327 0.516 -14.815 1.00 89.50 245 ALA A CA 1
ATOM 1865 C C . ALA A 1 245 ? 15.959 -0.823 -15.226 1.00 89.50 245 ALA A C 1
ATOM 1867 O O . ALA A 1 245 ? 16.366 -1.618 -14.377 1.00 89.50 245 ALA A O 1
ATOM 1868 N N . ASP A 1 246 ? 16.035 -1.057 -16.533 1.00 90.81 246 ASP A N 1
ATOM 1869 C CA . ASP A 1 246 ? 16.678 -2.225 -17.130 1.00 90.81 246 ASP A CA 1
ATOM 1870 C C . ASP A 1 246 ? 18.143 -1.876 -17.437 1.00 90.81 246 ASP A C 1
ATOM 1872 O O . ASP A 1 246 ? 18.457 -1.292 -18.477 1.00 90.81 246 ASP A O 1
ATOM 1876 N N . HIS A 1 247 ? 19.028 -2.135 -16.471 1.00 91.44 247 HIS A N 1
ATOM 1877 C CA . HIS A 1 247 ? 20.436 -1.737 -16.559 1.00 91.44 247 HIS A CA 1
ATOM 1878 C C . HIS A 1 247 ? 21.184 -2.456 -17.690 1.00 91.44 247 HIS A C 1
ATOM 1880 O O . HIS A 1 247 ? 22.028 -1.843 -18.331 1.00 91.44 247 HIS A O 1
ATOM 1886 N N . GLU A 1 248 ? 20.835 -3.708 -17.997 1.00 93.06 248 GLU A N 1
ATOM 1887 C CA . GLU A 1 248 ? 21.480 -4.480 -19.067 1.00 93.06 248 GLU A CA 1
ATOM 1888 C C . GLU A 1 248 ? 21.159 -3.902 -20.448 1.00 93.06 248 GLU A C 1
ATOM 1890 O O . GLU A 1 248 ? 22.051 -3.720 -21.278 1.00 93.06 248 GLU A O 1
ATOM 1895 N N . ALA A 1 249 ? 19.887 -3.564 -20.686 1.00 89.88 249 ALA A N 1
ATOM 1896 C CA . ALA A 1 249 ? 19.469 -2.918 -21.926 1.00 89.88 249 ALA A CA 1
ATOM 1897 C C . ALA A 1 249 ? 20.126 -1.538 -22.092 1.00 89.88 249 ALA A C 1
ATOM 1899 O O . ALA A 1 249 ? 20.550 -1.184 -23.193 1.00 89.88 249 ALA A O 1
ATOM 1900 N N . TYR A 1 250 ? 20.247 -0.783 -20.998 1.00 91.44 250 TYR A N 1
ATOM 1901 C CA . TYR A 1 250 ? 20.940 0.503 -20.983 1.00 91.44 250 TYR A CA 1
ATOM 1902 C C . TYR A 1 250 ? 22.437 0.358 -21.291 1.00 91.44 250 TYR A C 1
ATOM 1904 O O . TYR A 1 250 ? 22.958 1.073 -22.146 1.00 91.44 250 TYR A O 1
ATOM 1912 N N . ASP A 1 251 ? 23.125 -0.593 -20.656 1.00 94.44 251 ASP A N 1
ATOM 1913 C CA . ASP A 1 251 ? 24.552 -0.835 -20.881 1.00 94.44 251 ASP A CA 1
ATOM 1914 C C . ASP A 1 251 ? 24.829 -1.322 -22.310 1.00 94.44 251 ASP A C 1
ATOM 1916 O O . ASP A 1 251 ? 25.818 -0.910 -22.919 1.00 94.44 251 ASP A O 1
ATOM 1920 N N . ALA A 1 252 ? 23.933 -2.130 -22.886 1.00 92.12 252 ALA A N 1
ATOM 1921 C CA . ALA A 1 252 ? 24.011 -2.536 -24.286 1.00 92.12 252 ALA A CA 1
ATOM 1922 C C . ALA A 1 252 ? 23.864 -1.338 -25.239 1.00 92.12 252 ALA A C 1
ATOM 1924 O O . ALA A 1 252 ? 24.678 -1.183 -26.149 1.00 92.12 252 ALA A O 1
ATOM 1925 N N . GLN A 1 253 ? 22.879 -0.459 -25.011 1.00 88.62 253 GLN A N 1
ATOM 1926 C CA . GLN A 1 253 ? 22.694 0.764 -25.807 1.00 88.62 253 GLN A CA 1
ATOM 1927 C C . GLN A 1 253 ? 23.901 1.702 -25.688 1.00 88.62 253 GLN A C 1
ATOM 1929 O O . GLN A 1 253 ? 24.413 2.200 -26.693 1.00 88.62 253 GLN A O 1
ATOM 1934 N N . ARG A 1 254 ? 24.423 1.867 -24.470 1.00 92.25 254 ARG A N 1
ATOM 1935 C CA . ARG A 1 254 ? 25.638 2.634 -24.198 1.00 92.25 254 ARG A CA 1
ATOM 1936 C C . ARG A 1 254 ? 26.848 2.062 -24.939 1.00 92.25 254 ARG A C 1
ATOM 1938 O O . ARG A 1 254 ? 27.610 2.815 -25.537 1.00 92.25 254 ARG A O 1
ATOM 1945 N N . ALA A 1 255 ? 27.029 0.742 -24.921 1.00 92.56 255 ALA A N 1
ATOM 1946 C CA . ALA A 1 255 ? 28.114 0.082 -25.642 1.00 92.56 255 ALA A CA 1
ATOM 1947 C C . ALA A 1 255 ? 27.969 0.249 -27.162 1.00 92.56 255 ALA A C 1
ATOM 1949 O O . ALA A 1 255 ? 28.962 0.508 -27.834 1.00 92.56 255 ALA A O 1
ATOM 1950 N N . THR A 1 256 ? 26.749 0.167 -27.710 1.00 89.56 256 THR A N 1
ATOM 1951 C CA . THR A 1 256 ? 26.526 0.415 -29.143 1.00 89.56 256 THR A CA 1
ATOM 1952 C C . THR A 1 256 ? 26.854 1.850 -29.537 1.00 89.56 256 THR A C 1
ATOM 1954 O O . THR A 1 256 ? 27.586 2.036 -30.503 1.00 89.56 256 THR A O 1
ATOM 1957 N N . ALA A 1 257 ? 26.425 2.842 -28.749 1.00 87.44 257 ALA A N 1
ATOM 1958 C CA . ALA A 1 257 ? 26.779 4.244 -28.970 1.00 87.44 257 ALA A CA 1
ATOM 1959 C C . ALA A 1 257 ? 28.299 4.468 -28.868 1.00 87.44 257 ALA A C 1
ATOM 1961 O O . ALA A 1 257 ? 28.872 5.262 -29.612 1.00 87.44 257 ALA A O 1
ATOM 1962 N N . ALA A 1 258 ? 28.979 3.711 -2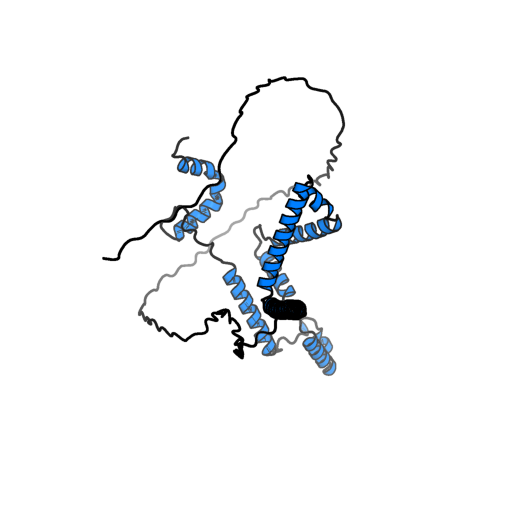7.997 1.00 89.31 258 ALA A N 1
ATOM 1963 C CA . ALA A 1 258 ? 30.434 3.729 -27.903 1.00 89.31 258 ALA A CA 1
ATOM 1964 C C . ALA A 1 258 ? 31.155 3.174 -29.123 1.00 89.31 258 ALA A C 1
ATOM 1966 O O . ALA A 1 258 ? 32.218 3.674 -29.485 1.00 89.31 258 ALA A O 1
ATOM 1967 N N . VAL A 1 259 ? 30.568 2.180 -29.779 1.00 90.88 259 VAL A N 1
ATOM 1968 C CA . VAL A 1 259 ? 31.117 1.606 -31.006 1.00 90.88 259 VAL A CA 1
ATOM 1969 C C . VAL A 1 259 ? 30.815 2.486 -32.222 1.00 90.88 259 VAL A C 1
ATOM 1971 O O . VAL A 1 259 ? 31.670 2.599 -33.097 1.00 90.88 259 VAL A O 1
ATOM 1974 N N . THR A 1 260 ? 29.640 3.121 -32.294 1.00 85.31 260 THR A N 1
ATOM 1975 C CA . THR A 1 260 ? 29.270 3.991 -33.427 1.00 85.31 260 THR A CA 1
ATOM 1976 C C . THR A 1 260 ? 29.920 5.373 -33.372 1.00 85.31 260 THR A C 1
ATOM 1978 O O . THR A 1 260 ? 29.948 6.064 -34.386 1.00 85.31 260 THR A O 1
ATOM 1981 N N . GLY A 1 261 ? 30.499 5.753 -32.228 1.00 82.19 261 GLY A N 1
ATOM 1982 C CA . GLY A 1 261 ? 31.081 7.079 -32.011 1.00 82.19 261 GLY A CA 1
ATOM 1983 C C . GLY A 1 261 ? 30.059 8.133 -31.574 1.00 82.19 261 GLY A C 1
ATOM 1984 O O . GLY A 1 261 ? 30.432 9.284 -31.377 1.00 82.19 261 GLY A O 1
ATOM 1985 N N . ASP A 1 262 ? 28.804 7.736 -31.341 1.00 80.62 262 ASP A N 1
ATOM 1986 C CA . ASP A 1 262 ? 27.688 8.609 -30.947 1.00 80.62 262 ASP A CA 1
ATOM 1987 C C . ASP A 1 262 ? 27.539 8.733 -29.417 1.00 80.62 262 ASP A C 1
ATOM 1989 O O . ASP A 1 262 ? 26.453 8.989 -28.893 1.00 80.62 262 ASP A O 1
ATOM 1993 N N . ILE A 1 263 ? 28.625 8.526 -28.664 1.00 83.44 263 ILE A N 1
ATOM 1994 C CA . ILE A 1 263 ? 28.620 8.606 -27.191 1.00 83.44 263 ILE A CA 1
ATOM 1995 C C . ILE A 1 263 ? 28.163 9.988 -26.721 1.00 83.44 263 ILE A C 1
ATOM 1997 O O . ILE A 1 263 ? 27.384 10.089 -25.773 1.00 83.44 263 ILE A O 1
ATOM 2001 N N . ASP A 1 264 ? 28.626 11.041 -27.394 1.00 84.25 264 ASP A N 1
ATOM 2002 C CA . ASP A 1 264 ? 28.284 12.420 -27.047 1.00 84.25 264 ASP A CA 1
ATOM 2003 C C . ASP A 1 264 ? 26.796 12.708 -27.276 1.00 84.25 264 ASP A C 1
ATOM 2005 O O . ASP A 1 264 ? 26.204 13.452 -26.506 1.00 84.25 264 ASP A O 1
ATOM 2009 N N . SER A 1 265 ? 26.157 12.069 -28.262 1.00 84.50 265 SER A N 1
ATOM 2010 C CA . SER A 1 265 ? 24.703 12.144 -28.463 1.00 84.50 265 SER A CA 1
ATOM 2011 C C . SER A 1 265 ? 23.931 11.308 -27.440 1.00 84.50 265 SER A C 1
ATOM 2013 O O . SER A 1 265 ? 22.859 11.714 -27.001 1.00 84.50 265 SER A O 1
ATOM 2015 N N . PHE A 1 266 ? 24.477 10.168 -27.003 1.00 85.00 266 PHE A N 1
ATOM 2016 C CA . PHE A 1 266 ? 23.874 9.337 -25.953 1.00 85.00 266 PHE A CA 1
ATOM 2017 C C . PHE A 1 266 ? 23.805 10.059 -24.595 1.00 85.00 266 PHE A C 1
ATOM 2019 O O . PHE A 1 266 ? 22.854 9.865 -23.839 1.00 85.00 266 PHE A O 1
ATOM 2026 N N . TYR A 1 267 ? 24.793 10.907 -24.296 1.00 87.06 267 TYR A N 1
ATOM 2027 C CA . TYR A 1 267 ? 24.827 11.761 -23.101 1.00 87.06 267 TYR A CA 1
ATOM 2028 C C . TYR A 1 267 ? 24.466 13.227 -23.373 1.00 87.06 267 TYR A C 1
ATOM 2030 O O . TYR A 1 267 ? 24.611 14.060 -22.478 1.00 87.06 267 TYR A O 1
ATOM 2038 N N . GLY A 1 268 ? 24.045 13.544 -24.596 1.00 81.06 268 GLY A N 1
ATOM 2039 C CA . GLY A 1 268 ? 23.962 14.909 -25.095 1.00 81.06 268 GLY A CA 1
ATOM 2040 C C . GLY A 1 268 ? 22.844 15.735 -24.471 1.00 81.06 268 GLY A C 1
ATOM 2041 O O . GLY A 1 268 ? 21.844 15.215 -23.971 1.00 81.06 268 GLY A O 1
ATOM 2042 N N . ASP A 1 269 ? 23.017 17.054 -24.550 1.00 78.38 269 ASP A N 1
ATOM 2043 C CA . ASP A 1 269 ? 21.993 18.034 -24.194 1.00 78.38 269 ASP A CA 1
ATOM 2044 C C . ASP A 1 269 ? 20.785 17.956 -25.150 1.00 78.38 269 ASP A C 1
ATOM 2046 O O . ASP A 1 269 ? 20.810 17.249 -26.158 1.00 78.38 269 ASP A O 1
ATOM 2050 N N . LEU A 1 270 ? 19.711 18.700 -24.853 1.00 77.00 270 LEU A N 1
ATOM 2051 C CA . LEU A 1 270 ? 18.432 18.654 -25.586 1.00 77.00 270 LEU A CA 1
ATOM 2052 C C . LEU A 1 270 ? 18.569 18.773 -27.119 1.00 77.00 270 LEU A C 1
ATOM 2054 O O . LEU A 1 270 ? 17.727 18.233 -27.834 1.00 77.00 270 LEU A O 1
ATOM 2058 N N . ASP A 1 271 ? 19.613 19.443 -27.609 1.00 78.56 271 ASP A N 1
ATOM 2059 C CA . ASP A 1 271 ? 19.873 19.650 -29.039 1.00 78.56 271 ASP A CA 1
ATOM 2060 C C . ASP A 1 271 ? 20.540 18.439 -29.727 1.00 78.56 271 ASP A C 1
ATOM 2062 O O . ASP A 1 271 ? 20.491 18.322 -30.950 1.00 78.56 271 ASP A O 1
ATOM 2066 N N . GLY A 1 272 ? 21.156 17.533 -28.959 1.00 74.06 272 GLY A N 1
ATOM 2067 C CA . GLY A 1 272 ? 21.832 16.325 -29.449 1.00 74.06 272 GLY A CA 1
ATOM 2068 C C . GLY A 1 272 ? 20.979 15.053 -29.400 1.00 74.06 272 GLY A C 1
ATOM 2069 O O . GLY A 1 272 ? 21.440 13.998 -29.839 1.00 74.06 272 GLY A O 1
ATOM 2070 N N . LEU A 1 273 ? 19.755 15.135 -28.867 1.00 75.69 273 LEU A N 1
ATOM 2071 C CA . LEU A 1 273 ? 18.864 13.989 -28.710 1.00 75.69 273 LEU A CA 1
ATOM 2072 C C . LEU A 1 273 ? 18.131 13.670 -30.022 1.00 75.69 273 LEU A C 1
ATOM 2074 O O . LEU A 1 273 ? 17.390 14.500 -30.552 1.00 75.69 273 LEU A O 1
ATOM 2078 N N . ASP A 1 274 ? 18.257 12.434 -30.509 1.00 75.62 274 ASP A N 1
ATOM 2079 C CA . ASP A 1 274 ? 17.469 11.956 -31.649 1.00 75.62 274 ASP A CA 1
ATOM 2080 C C . ASP A 1 274 ? 16.005 11.699 -31.243 1.00 75.62 274 ASP A C 1
ATOM 2082 O O . ASP A 1 274 ? 15.627 10.633 -30.754 1.00 75.62 274 ASP A O 1
ATOM 2086 N N . VAL A 1 275 ? 15.153 12.702 -31.466 1.00 76.50 275 VAL A N 1
ATOM 2087 C CA . VAL A 1 275 ? 13.709 12.657 -31.171 1.00 76.50 275 VAL A CA 1
ATOM 2088 C C . VAL A 1 275 ? 12.959 11.664 -32.077 1.00 76.50 275 VAL A C 1
ATOM 2090 O O . VAL A 1 275 ? 11.824 11.288 -31.779 1.00 76.50 275 VAL A O 1
ATOM 2093 N N . ALA A 1 276 ? 13.564 11.207 -33.179 1.00 81.12 276 ALA A N 1
ATOM 2094 C CA . ALA A 1 276 ? 12.943 10.257 -34.101 1.00 81.12 276 ALA A CA 1
ATOM 2095 C C . ALA A 1 276 ? 13.145 8.783 -33.698 1.00 81.12 276 ALA A C 1
ATOM 2097 O O . ALA A 1 276 ? 12.568 7.894 -34.340 1.00 81.12 276 ALA A O 1
ATOM 2098 N N . ALA A 1 277 ? 13.919 8.511 -32.641 1.00 81.00 277 ALA A N 1
ATOM 2099 C CA . ALA A 1 277 ? 14.179 7.163 -32.157 1.00 81.00 277 ALA A CA 1
ATOM 2100 C C . ALA A 1 277 ? 12.876 6.451 -31.751 1.00 81.00 277 ALA A C 1
ATOM 2102 O O . ALA A 1 277 ? 12.134 6.876 -30.861 1.00 81.00 277 ALA A O 1
ATOM 2103 N N . LYS A 1 278 ? 12.584 5.332 -32.420 1.00 86.56 278 LYS A N 1
ATOM 2104 C CA . LYS A 1 278 ? 11.380 4.538 -32.158 1.00 86.56 278 LYS A CA 1
ATOM 2105 C C . LYS A 1 278 ? 11.658 3.543 -31.030 1.00 86.56 278 LYS A C 1
ATOM 2107 O O . LYS A 1 278 ? 12.557 2.716 -31.188 1.00 86.56 278 LYS A O 1
ATOM 2112 N N . PRO A 1 279 ? 10.889 3.564 -29.928 1.00 87.50 279 PRO A N 1
ATOM 2113 C CA . PRO A 1 279 ? 11.058 2.592 -28.857 1.00 87.50 279 PRO A CA 1
ATOM 2114 C C . PRO A 1 279 ? 10.733 1.177 -29.347 1.00 87.50 279 PRO A C 1
ATOM 2116 O O . PRO A 1 279 ? 9.899 0.979 -30.238 1.00 87.50 279 PRO A O 1
ATOM 2119 N N . GLY A 1 280 ? 11.375 0.178 -28.741 1.00 90.62 280 GLY A N 1
ATOM 2120 C CA . GLY A 1 280 ? 11.073 -1.220 -29.019 1.00 90.62 280 GLY A CA 1
ATOM 2121 C C . GLY A 1 280 ? 9.634 -1.564 -28.628 1.00 90.62 280 GLY A C 1
ATOM 2122 O O . GLY A 1 280 ? 9.102 -1.043 -27.648 1.00 90.62 280 GLY A O 1
ATOM 2123 N N . ALA A 1 281 ? 9.000 -2.491 -29.355 1.00 92.62 281 ALA A N 1
ATOM 2124 C CA . ALA A 1 281 ? 7.616 -2.903 -29.080 1.00 92.62 281 ALA A CA 1
ATOM 2125 C C . ALA A 1 281 ? 7.409 -3.362 -27.621 1.00 92.62 281 ALA A C 1
ATOM 2127 O O . ALA A 1 281 ? 6.408 -3.027 -26.997 1.00 92.62 281 ALA A O 1
ATOM 2128 N N . ARG A 1 282 ? 8.407 -4.045 -27.041 1.00 91.06 282 ARG A N 1
ATOM 2129 C CA . ARG A 1 282 ? 8.386 -4.484 -25.636 1.00 91.06 282 ARG A CA 1
ATOM 2130 C C . ARG A 1 282 ? 8.308 -3.320 -24.645 1.00 91.06 282 ARG A C 1
ATOM 2132 O O . ARG A 1 282 ? 7.642 -3.448 -23.621 1.00 91.06 282 ARG A O 1
ATOM 2139 N N . ASP A 1 283 ? 8.967 -2.202 -24.930 1.00 90.38 283 ASP A N 1
ATOM 2140 C CA . ASP A 1 283 ? 8.972 -1.029 -24.049 1.00 90.38 283 ASP A CA 1
ATOM 2141 C C . ASP A 1 283 ? 7.658 -0.256 -24.150 1.00 90.38 283 ASP A C 1
ATOM 2143 O O . ASP A 1 283 ? 7.119 0.199 -23.139 1.00 90.38 283 ASP A O 1
ATOM 2147 N N . VAL A 1 284 ? 7.083 -0.201 -25.355 1.00 93.50 284 VAL A N 1
ATOM 2148 C CA . VAL A 1 284 ? 5.728 0.319 -25.572 1.00 93.50 284 VAL A CA 1
ATOM 2149 C C . VAL A 1 284 ? 4.709 -0.506 -24.785 1.00 93.50 284 VAL A C 1
ATOM 2151 O O . VAL A 1 284 ? 3.895 0.066 -24.061 1.00 93.50 284 VAL A O 1
ATOM 2154 N N . ASP A 1 285 ? 4.789 -1.836 -24.838 1.00 95.06 285 ASP A N 1
ATOM 2155 C CA . ASP A 1 285 ? 3.889 -2.718 -24.088 1.00 95.06 285 ASP A CA 1
ATOM 2156 C C . ASP A 1 285 ? 4.037 -2.542 -22.567 1.00 95.06 285 ASP A C 1
ATOM 2158 O O . ASP A 1 285 ? 3.033 -2.489 -21.848 1.00 95.06 285 ASP A O 1
ATOM 2162 N N . ARG A 1 286 ? 5.273 -2.390 -22.061 1.00 92.56 286 ARG A N 1
ATOM 2163 C CA . ARG A 1 286 ? 5.546 -2.075 -20.644 1.00 92.56 286 ARG A CA 1
ATOM 2164 C C . ARG A 1 286 ? 4.871 -0.759 -20.235 1.00 92.56 286 ARG A C 1
ATOM 2166 O O . ARG A 1 286 ? 4.160 -0.727 -19.228 1.00 92.56 286 ARG A O 1
ATOM 2173 N N . MET A 1 287 ? 5.022 0.294 -21.040 1.00 92.50 287 MET A N 1
ATOM 2174 C CA . MET A 1 287 ? 4.386 1.594 -20.803 1.00 92.50 287 MET A CA 1
ATOM 2175 C C . MET A 1 287 ? 2.853 1.491 -20.812 1.00 92.50 287 MET A C 1
ATOM 2177 O O . MET A 1 287 ? 2.190 2.019 -19.918 1.00 92.50 287 MET A O 1
ATOM 2181 N N . VAL A 1 288 ? 2.274 0.789 -21.791 1.00 96.38 288 VAL A N 1
ATOM 2182 C CA . VAL A 1 288 ? 0.819 0.591 -21.898 1.00 96.38 288 VAL A CA 1
ATOM 2183 C C . VAL A 1 288 ? 0.282 -0.177 -20.690 1.00 96.38 288 VAL A C 1
ATOM 2185 O O . VAL A 1 288 ? -0.741 0.207 -20.119 1.00 96.38 288 VAL A O 1
ATOM 2188 N N . ALA A 1 289 ? 0.980 -1.225 -20.248 1.00 95.19 289 ALA A N 1
ATOM 2189 C CA . ALA A 1 289 ? 0.610 -1.967 -19.049 1.00 95.19 289 ALA A CA 1
ATOM 2190 C C . ALA A 1 289 ? 0.600 -1.066 -17.803 1.00 95.19 289 ALA A C 1
ATOM 2192 O O . ALA A 1 289 ? -0.323 -1.148 -16.990 1.00 95.19 289 ALA A O 1
ATOM 2193 N N . ASP A 1 290 ? 1.584 -0.179 -17.656 1.00 93.88 290 ASP A N 1
ATOM 2194 C CA . ASP A 1 290 ? 1.645 0.754 -16.531 1.00 93.88 290 ASP A CA 1
ATOM 2195 C C . ASP A 1 290 ? 0.564 1.840 -16.595 1.00 93.88 290 ASP A C 1
ATOM 2197 O O . ASP A 1 290 ? -0.034 2.160 -15.564 1.00 93.88 290 ASP A O 1
ATOM 2201 N N . LEU A 1 291 ? 0.226 2.348 -17.783 1.00 95.31 291 LEU A N 1
ATOM 2202 C CA . LEU A 1 291 ? -0.913 3.256 -17.968 1.00 95.31 291 LEU A CA 1
ATOM 2203 C C . LEU A 1 291 ? -2.239 2.584 -17.597 1.00 95.31 291 LEU A C 1
ATOM 2205 O O . LEU A 1 291 ? -3.038 3.160 -16.857 1.00 95.31 291 LEU A O 1
ATOM 2209 N N . ASN A 1 292 ? -2.454 1.341 -18.025 1.00 96.38 292 ASN A N 1
ATOM 2210 C CA . ASN A 1 292 ? -3.652 0.583 -17.666 1.00 96.38 292 ASN A CA 1
ATOM 2211 C C . ASN A 1 292 ? -3.750 0.366 -16.148 1.00 96.38 292 ASN A C 1
ATOM 2213 O O . ASN A 1 292 ? -4.807 0.600 -15.557 1.00 96.38 292 ASN A O 1
ATOM 2217 N N . LYS A 1 293 ? -2.636 0.038 -15.476 1.00 94.31 293 LYS A N 1
ATOM 2218 C CA . LYS A 1 293 ? -2.588 -0.030 -14.003 1.00 94.31 293 LYS A CA 1
ATOM 2219 C C . LYS A 1 293 ? -2.958 1.310 -13.362 1.00 94.31 293 LYS A C 1
ATOM 2221 O O . LYS A 1 293 ? -3.688 1.334 -12.369 1.00 94.31 293 LYS A O 1
ATOM 2226 N N . GLN A 1 294 ? -2.478 2.431 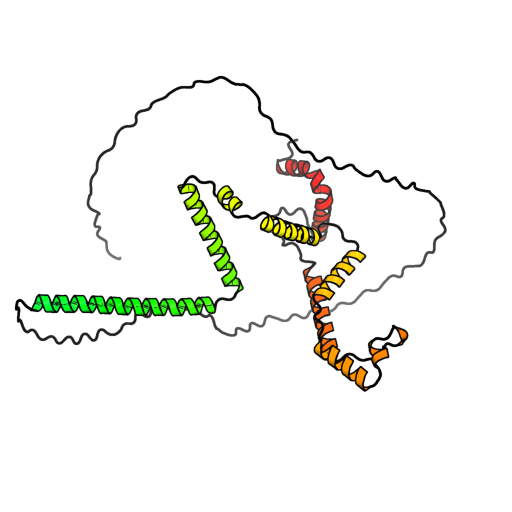-13.903 1.00 93.00 294 GLN A N 1
ATOM 2227 C CA . GLN A 1 294 ? -2.820 3.764 -13.395 1.00 93.00 294 GLN A CA 1
ATOM 2228 C C . GLN A 1 294 ? -4.316 4.067 -13.545 1.00 93.00 294 GLN A C 1
ATOM 2230 O O . GLN A 1 294 ? -4.932 4.551 -12.590 1.00 93.00 294 GLN A O 1
ATOM 2235 N N . ILE A 1 295 ? -4.913 3.727 -14.692 1.00 93.38 295 ILE A N 1
ATOM 2236 C CA . ILE A 1 295 ? -6.354 3.870 -14.949 1.00 93.38 295 ILE A CA 1
ATOM 2237 C C . ILE A 1 295 ? -7.160 3.031 -13.953 1.00 93.38 295 ILE A C 1
ATOM 2239 O O . ILE A 1 295 ? -8.096 3.536 -13.330 1.00 93.38 295 ILE A O 1
ATOM 2243 N N . GLU A 1 296 ? -6.768 1.777 -13.722 1.00 93.94 296 GLU A N 1
ATOM 2244 C CA . GLU A 1 296 ? -7.427 0.917 -12.739 1.00 93.94 296 GLU A CA 1
ATOM 2245 C C . GLU A 1 296 ? -7.348 1.473 -11.314 1.00 93.94 296 GLU A C 1
ATOM 2247 O O . GLU A 1 296 ? -8.332 1.434 -10.570 1.00 93.94 296 GLU A O 1
ATOM 2252 N N . ILE A 1 297 ? -6.182 1.982 -10.906 1.00 90.50 297 ILE A N 1
ATOM 2253 C CA . ILE A 1 297 ? -5.999 2.592 -9.584 1.00 90.50 297 ILE A CA 1
ATOM 2254 C C . ILE A 1 297 ? -6.883 3.835 -9.453 1.00 90.50 297 ILE A C 1
ATOM 2256 O O . ILE A 1 297 ? -7.525 4.015 -8.416 1.00 90.50 297 ILE A O 1
ATOM 2260 N N . ALA A 1 298 ? -6.953 4.672 -10.491 1.00 88.56 298 ALA A N 1
ATOM 2261 C CA . ALA A 1 298 ? -7.815 5.848 -10.512 1.00 88.56 298 ALA A CA 1
ATOM 2262 C C . ALA A 1 298 ? -9.300 5.462 -10.396 1.00 88.56 298 ALA A C 1
ATOM 2264 O O . ALA A 1 298 ? -10.010 6.020 -9.556 1.00 88.56 298 ALA A O 1
ATOM 2265 N N . ALA A 1 299 ? -9.747 4.445 -11.139 1.00 89.69 299 ALA A N 1
ATOM 2266 C CA . ALA A 1 299 ? -11.108 3.919 -11.053 1.00 89.69 299 ALA A CA 1
ATOM 2267 C C . ALA A 1 299 ? -11.429 3.383 -9.643 1.00 89.69 299 ALA A C 1
ATOM 2269 O O . ALA A 1 299 ? -12.463 3.717 -9.062 1.00 89.69 299 ALA A O 1
ATOM 2270 N N . LYS A 1 300 ? -10.503 2.627 -9.035 1.00 88.81 300 LYS A N 1
ATOM 2271 C CA . LYS A 1 300 ? -10.628 2.087 -7.665 1.00 88.81 300 LYS A CA 1
ATOM 2272 C C . LYS A 1 300 ? -10.467 3.155 -6.571 1.00 88.81 300 LYS A C 1
ATOM 2274 O O . LYS A 1 300 ? -10.767 2.878 -5.406 1.00 88.81 300 LYS A O 1
ATOM 2279 N N . SER A 1 301 ? -9.984 4.357 -6.896 1.00 80.81 301 SER A N 1
ATOM 2280 C CA . SER A 1 301 ? -9.867 5.466 -5.940 1.00 80.81 301 SER A CA 1
ATOM 2281 C C . SER A 1 301 ? -11.229 6.080 -5.616 1.00 80.81 301 SER A C 1
ATOM 2283 O O . SER A 1 301 ? -11.442 6.510 -4.486 1.00 80.81 301 SER A O 1
ATOM 2285 N N . SER A 1 302 ? -12.167 6.084 -6.569 1.00 75.44 302 SER A N 1
ATOM 2286 C CA . SER A 1 302 ? -13.554 6.509 -6.341 1.00 75.44 302 SER A CA 1
ATOM 2287 C C . SER A 1 302 ? -14.408 5.328 -5.875 1.00 75.44 302 SER A C 1
ATOM 2289 O O . SER A 1 302 ? -15.383 4.924 -6.510 1.00 75.44 302 SER A O 1
ATOM 2291 N N . ARG A 1 303 ? -14.012 4.703 -4.763 1.00 78.44 303 ARG A N 1
ATOM 2292 C CA . ARG A 1 303 ? -14.823 3.643 -4.159 1.00 78.44 303 ARG A CA 1
ATOM 2293 C C . ARG A 1 303 ? -16.022 4.267 -3.452 1.00 78.44 303 ARG A C 1
ATOM 2295 O O . ARG A 1 303 ? -15.865 5.106 -2.566 1.00 78.44 303 ARG A O 1
ATOM 2302 N N . ARG A 1 304 ? -17.229 3.846 -3.847 1.00 71.25 304 ARG A N 1
ATOM 2303 C CA . ARG A 1 304 ? -18.461 4.194 -3.131 1.00 71.25 304 ARG A CA 1
ATOM 2304 C C . ARG A 1 304 ? -18.366 3.630 -1.714 1.00 71.25 304 ARG A C 1
ATOM 2306 O O . ARG A 1 304 ? -17.994 2.470 -1.542 1.00 71.25 304 ARG A O 1
ATOM 2313 N N . ARG A 1 305 ? -18.696 4.449 -0.713 1.00 76.19 305 ARG A N 1
ATOM 2314 C CA . ARG A 1 305 ? -18.944 3.945 0.643 1.00 76.19 305 ARG A CA 1
ATOM 2315 C C . ARG A 1 305 ? -20.094 2.939 0.547 1.00 76.19 305 ARG A C 1
ATOM 2317 O O . ARG A 1 305 ? -21.040 3.181 -0.206 1.00 76.19 305 ARG A O 1
ATOM 2324 N N . MET A 1 306 ? -19.955 1.793 1.211 1.00 72.94 306 MET A N 1
ATOM 2325 C CA . MET A 1 306 ? -21.000 0.770 1.213 1.00 72.94 306 MET A CA 1
ATOM 2326 C C . MET A 1 306 ? -22.277 1.373 1.803 1.00 72.94 306 MET A C 1
ATOM 2328 O O . MET A 1 306 ? -22.207 2.141 2.759 1.00 72.94 306 MET A O 1
ATOM 2332 N N . PHE A 1 307 ? -23.414 1.080 1.177 1.00 77.12 307 PHE A N 1
ATOM 2333 C CA . PHE A 1 307 ? -24.715 1.485 1.691 1.00 77.12 307 PHE A CA 1
ATOM 2334 C C . PHE A 1 307 ? -25.033 0.630 2.919 1.00 77.12 307 PHE A C 1
ATOM 2336 O O . PHE A 1 307 ? -25.023 -0.597 2.816 1.00 77.12 307 PHE A O 1
ATOM 2343 N N . ASN A 1 308 ? -25.285 1.277 4.055 1.00 79.56 308 ASN A N 1
ATOM 2344 C CA . ASN A 1 308 ? -25.746 0.611 5.264 1.00 79.56 308 ASN A CA 1
ATOM 2345 C C . ASN A 1 308 ? -27.283 0.582 5.225 1.00 79.56 308 ASN A C 1
ATOM 2347 O O . ASN A 1 308 ? -27.886 1.653 5.227 1.00 79.56 308 ASN A O 1
ATOM 2351 N N . PRO A 1 309 ? -27.924 -0.600 5.152 1.00 79.81 309 PRO A N 1
ATOM 2352 C CA . PRO A 1 309 ? -29.381 -0.692 5.059 1.00 79.81 309 PRO A CA 1
ATOM 2353 C C . PRO A 1 309 ? -30.102 -0.291 6.354 1.00 79.81 309 PRO A C 1
ATOM 2355 O O . PRO A 1 309 ? -31.282 0.032 6.296 1.00 79.81 309 PRO A O 1
ATOM 2358 N N . ASP A 1 310 ? -29.394 -0.284 7.485 1.00 82.50 310 ASP A N 1
ATOM 2359 C CA . ASP A 1 310 ? -29.944 0.034 8.809 1.00 82.50 310 ASP A CA 1
ATOM 2360 C C . ASP A 1 310 ? -29.887 1.537 9.144 1.00 82.50 310 ASP A C 1
ATOM 2362 O O . ASP A 1 310 ? -30.275 1.941 10.235 1.00 82.50 310 ASP A O 1
ATOM 2366 N N . GLU A 1 311 ? -29.353 2.375 8.247 1.00 84.06 311 GLU A N 1
ATOM 2367 C CA . GLU A 1 311 ? -29.278 3.823 8.462 1.00 84.06 311 GLU A CA 1
ATOM 2368 C C . GLU A 1 311 ? -30.614 4.498 8.117 1.00 84.06 311 GLU A C 1
ATOM 2370 O O . GLU A 1 311 ? -31.191 4.241 7.057 1.00 84.06 311 GLU A O 1
ATOM 2375 N N . ASP A 1 312 ? -31.080 5.405 8.983 1.00 84.19 312 ASP A N 1
ATOM 2376 C CA . ASP A 1 312 ? -32.323 6.148 8.773 1.00 84.19 312 ASP A CA 1
ATOM 2377 C C . ASP A 1 312 ? -32.300 6.929 7.451 1.00 84.19 312 ASP A C 1
ATOM 2379 O O . ASP A 1 312 ? -31.486 7.830 7.209 1.00 84.19 312 ASP A O 1
ATOM 2383 N N . VAL A 1 313 ? -33.232 6.587 6.561 1.00 85.00 313 VAL A N 1
ATOM 2384 C CA . VAL A 1 313 ? -33.273 7.131 5.204 1.00 85.00 313 VAL A CA 1
ATOM 2385 C C . VAL A 1 313 ? -33.915 8.520 5.209 1.00 85.00 313 VAL A C 1
ATOM 2387 O O . VAL A 1 313 ? -35.131 8.673 5.150 1.00 85.00 313 VAL A O 1
ATOM 2390 N N . SER A 1 314 ? -33.080 9.560 5.205 1.00 86.44 314 SER A N 1
ATOM 2391 C CA . SER A 1 314 ? -33.502 10.972 5.124 1.00 86.44 314 SER A CA 1
ATOM 2392 C C . SER A 1 314 ? -33.719 11.498 3.694 1.00 86.44 314 SER A C 1
ATOM 2394 O O . SER A 1 314 ? -33.858 12.705 3.483 1.00 86.44 314 SER A O 1
ATOM 2396 N N . TYR A 1 315 ? -33.699 10.631 2.676 1.00 88.94 315 TYR A N 1
ATOM 2397 C CA . TYR A 1 315 ? -33.685 11.033 1.266 1.00 88.94 315 TYR A CA 1
ATOM 2398 C C . TYR A 1 315 ? -34.639 10.209 0.395 1.00 88.94 315 TYR A C 1
ATOM 2400 O O . TYR A 1 315 ? -34.821 9.015 0.586 1.00 88.94 315 TYR A O 1
ATOM 2408 N N . ILE A 1 316 ? -35.200 10.854 -0.633 1.00 89.12 316 ILE A N 1
ATOM 2409 C CA . ILE A 1 316 ? -36.118 10.215 -1.597 1.00 89.12 316 ILE A CA 1
ATOM 2410 C C . ILE A 1 316 ? -35.368 9.725 -2.850 1.00 89.12 316 ILE A C 1
ATOM 2412 O O . ILE A 1 316 ? -35.749 8.740 -3.471 1.00 89.12 316 ILE A O 1
ATOM 2416 N N . ASN A 1 317 ? -34.287 10.407 -3.249 1.00 91.94 317 ASN A N 1
ATOM 2417 C CA . ASN A 1 317 ? -33.504 10.060 -4.439 1.00 91.94 317 ASN A CA 1
ATOM 2418 C C . ASN A 1 317 ? -31.987 10.130 -4.174 1.00 91.94 317 ASN A C 1
ATOM 2420 O O . ASN A 1 317 ? -31.538 10.766 -3.221 1.00 91.94 317 ASN A O 1
ATOM 2424 N N . ASP A 1 318 ? -31.180 9.521 -5.049 1.00 88.94 318 ASP A N 1
ATOM 2425 C CA . ASP A 1 318 ? -29.712 9.485 -4.911 1.00 88.94 318 ASP A CA 1
ATOM 2426 C C . ASP A 1 318 ? -29.053 10.877 -4.935 1.00 88.94 318 ASP A C 1
ATOM 2428 O O . ASP A 1 318 ? -27.991 11.083 -4.342 1.00 88.94 318 ASP A O 1
ATOM 2432 N N . LYS A 1 319 ? -29.647 11.849 -5.642 1.00 92.31 319 LYS A N 1
ATOM 2433 C CA . LYS A 1 319 ? -29.132 13.229 -5.679 1.00 92.31 319 LYS A CA 1
ATOM 2434 C C . LYS A 1 319 ? -29.357 13.929 -4.336 1.00 92.31 319 LYS A C 1
ATOM 2436 O O . LYS A 1 319 ? -28.458 14.616 -3.864 1.00 92.31 319 LYS A O 1
ATOM 2441 N N . ASN A 1 320 ? -30.515 13.700 -3.722 1.00 92.25 320 ASN A N 1
ATOM 2442 C CA . ASN A 1 320 ? -30.897 14.170 -2.401 1.00 92.25 320 ASN A CA 1
ATOM 2443 C C . ASN A 1 320 ? -30.000 13.512 -1.345 1.00 92.25 320 ASN A C 1
ATOM 2445 O O . ASN A 1 320 ? -29.404 14.229 -0.557 1.00 92.25 320 ASN A O 1
ATOM 2449 N N . ARG A 1 321 ? -29.724 12.198 -1.433 1.00 90.12 321 ARG A N 1
ATOM 2450 C CA . ARG A 1 321 ? -28.730 11.550 -0.555 1.00 90.12 321 ARG A CA 1
ATOM 2451 C C . ARG A 1 321 ? -27.382 12.260 -0.592 1.00 90.12 321 ARG A C 1
ATOM 2453 O O . ARG A 1 321 ? -26.845 12.621 0.444 1.00 90.12 321 ARG A O 1
ATOM 2460 N N . LYS A 1 322 ? -26.839 12.501 -1.791 1.00 90.69 322 LYS A N 1
ATOM 2461 C CA . LYS A 1 322 ? -25.548 13.193 -1.953 1.00 90.69 322 LYS A CA 1
ATOM 2462 C C . LYS A 1 322 ? -25.583 14.634 -1.443 1.00 90.69 322 LYS A C 1
ATOM 2464 O O . LYS A 1 322 ? -24.561 15.125 -0.966 1.00 90.69 322 LYS A O 1
ATOM 2469 N N . PHE A 1 323 ? -26.720 15.313 -1.581 1.00 94.00 323 PHE A N 1
ATOM 2470 C CA . PHE A 1 323 ? -26.922 16.650 -1.037 1.00 94.00 323 PHE A CA 1
ATOM 2471 C C . PHE A 1 323 ? -26.947 16.619 0.494 1.00 94.00 323 PHE A C 1
ATOM 2473 O O . PHE A 1 323 ? -26.158 17.337 1.099 1.00 94.00 323 PHE A O 1
ATOM 2480 N N . ASN A 1 324 ? -27.735 15.730 1.103 1.00 91.38 324 ASN A N 1
ATOM 2481 C CA . ASN A 1 324 ? -27.782 15.522 2.550 1.00 91.38 324 ASN A CA 1
ATOM 2482 C C . ASN A 1 324 ? -26.413 15.107 3.101 1.00 91.38 324 ASN A C 1
ATOM 2484 O O . ASN A 1 324 ? -25.964 15.678 4.082 1.00 91.38 324 ASN A O 1
ATOM 2488 N N . GLU A 1 325 ? -25.676 14.216 2.429 1.00 90.94 325 GLU A N 1
ATOM 2489 C CA . GLU A 1 325 ? -24.295 13.870 2.798 1.00 90.94 325 GLU A CA 1
ATOM 2490 C C . GLU A 1 325 ? -23.357 15.089 2.746 1.00 90.94 325 GLU A C 1
ATOM 2492 O O . GLU A 1 325 ? -22.449 15.225 3.566 1.00 90.94 325 GLU A O 1
ATOM 2497 N N . ARG A 1 326 ? -23.514 15.968 1.746 1.00 93.31 326 ARG A N 1
ATOM 2498 C CA . ARG A 1 326 ? -22.708 17.191 1.633 1.00 93.31 326 ARG A CA 1
ATOM 2499 C C . ARG A 1 326 ? -23.086 18.204 2.711 1.00 93.31 326 ARG A C 1
ATOM 2501 O O . ARG A 1 326 ? -22.185 18.837 3.252 1.00 93.31 326 ARG A O 1
ATOM 2508 N N . ALA A 1 327 ? -24.376 18.341 3.007 1.00 93.50 327 ALA A N 1
ATOM 2509 C CA . ALA A 1 327 ? -24.878 19.179 4.083 1.00 93.50 327 ALA A CA 1
ATOM 2510 C C . ALA A 1 327 ? -24.378 18.665 5.436 1.00 93.50 327 ALA A C 1
ATOM 2512 O O . ALA A 1 327 ? -23.811 19.444 6.192 1.00 93.50 327 ALA A O 1
ATOM 2513 N N . GLY A 1 328 ? -24.455 17.357 5.685 1.00 92.19 328 GLY A N 1
ATOM 2514 C CA . GLY A 1 328 ? -23.991 16.754 6.928 1.00 92.19 328 GLY A CA 1
ATOM 2515 C C . GLY A 1 328 ? -22.505 17.000 7.185 1.00 92.19 328 GLY A C 1
ATOM 2516 O O . GLY A 1 328 ? -22.123 17.488 8.244 1.00 92.19 328 GLY A O 1
ATOM 2517 N N . ARG A 1 329 ? -21.648 16.861 6.159 1.00 91.62 329 ARG A N 1
ATOM 2518 C CA . ARG A 1 329 ? -20.213 17.211 6.274 1.00 91.62 329 ARG A CA 1
ATOM 2519 C C . ARG A 1 329 ? -19.958 18.648 6.748 1.00 91.62 329 ARG A C 1
ATOM 2521 O O . ARG A 1 329 ? -18.935 18.881 7.384 1.00 91.62 329 ARG A O 1
ATOM 2528 N N . ALA A 1 330 ? -20.824 19.599 6.399 1.00 94.50 330 ALA A N 1
ATOM 2529 C CA . ALA A 1 330 ? -20.658 21.010 6.746 1.00 94.50 330 ALA A CA 1
ATOM 2530 C C . ALA A 1 330 ? -21.383 21.399 8.046 1.00 94.50 330 ALA A C 1
ATOM 2532 O O . ALA A 1 330 ? -20.852 22.186 8.829 1.00 94.50 330 ALA A O 1
ATOM 2533 N N . TYR A 1 331 ? -22.582 20.859 8.270 1.00 95.44 331 TYR A N 1
ATOM 2534 C CA . TYR A 1 331 ? -23.517 21.327 9.293 1.00 95.44 331 TYR A CA 1
ATOM 2535 C C . TYR A 1 331 ? -23.732 20.347 10.444 1.00 95.44 331 TYR A C 1
ATOM 2537 O O . TYR A 1 331 ? -24.150 20.804 11.508 1.00 95.44 331 TYR A O 1
ATOM 2545 N N . ASP A 1 332 ? -23.414 19.052 10.303 1.00 93.69 332 ASP A N 1
ATOM 2546 C CA . ASP A 1 332 ? -23.653 18.071 11.376 1.00 93.69 332 ASP A CA 1
ATOM 2547 C C . ASP A 1 332 ? -22.946 18.499 12.656 1.00 93.69 332 ASP A C 1
ATOM 2549 O O . ASP A 1 332 ? -23.549 18.452 13.715 1.00 93.69 332 ASP A O 1
ATOM 2553 N N . LYS A 1 333 ? -21.719 19.036 12.565 1.00 94.94 333 LYS A N 1
ATOM 2554 C CA . LYS A 1 333 ? -20.966 19.549 13.724 1.00 94.94 333 LYS A CA 1
ATOM 2555 C C . LYS A 1 333 ? -21.742 20.594 14.543 1.00 94.94 333 LYS A C 1
ATOM 2557 O O . LYS A 1 333 ? -21.546 20.672 15.748 1.00 94.94 333 LYS A O 1
ATOM 2562 N N . TYR A 1 334 ? -22.584 21.400 13.900 1.00 95.88 334 TYR A N 1
ATOM 2563 C CA . TYR A 1 334 ? -23.337 22.484 14.541 1.00 95.88 334 TYR A CA 1
ATOM 2564 C C . TYR A 1 334 ? -24.787 22.107 14.861 1.00 95.88 334 TYR A C 1
ATOM 2566 O O . TYR A 1 334 ? -25.462 22.847 15.565 1.00 95.88 334 TYR A O 1
ATOM 2574 N N . THR A 1 335 ? -25.280 20.987 14.329 1.00 92.75 335 THR A N 1
ATOM 2575 C CA . THR A 1 335 ? -26.691 20.574 14.425 1.00 92.75 335 THR A CA 1
ATOM 2576 C C . THR A 1 335 ? -26.881 19.279 15.217 1.00 92.75 335 THR A C 1
ATOM 2578 O O . THR A 1 335 ? -27.999 18.772 15.273 1.00 92.75 335 THR A O 1
ATOM 2581 N N . GLN A 1 336 ? -25.824 18.768 15.870 1.00 91.69 336 GLN A N 1
ATOM 2582 C CA . GLN A 1 336 ? -25.873 17.544 16.688 1.00 91.69 336 GLN A CA 1
ATOM 2583 C C . GLN A 1 336 ? -26.950 17.631 17.768 1.00 91.69 336 GLN A C 1
ATOM 2585 O O . GLN A 1 336 ? -27.791 16.749 17.849 1.00 91.69 336 GLN A O 1
ATOM 2590 N N . GLU A 1 337 ? -26.993 18.735 18.514 1.00 92.31 337 GLU A N 1
ATOM 2591 C CA . GLU A 1 337 ? -27.985 18.954 19.571 1.00 92.31 337 GLU A CA 1
ATOM 2592 C C . GLU A 1 337 ? -29.420 18.952 19.026 1.00 92.31 337 GLU A C 1
ATOM 2594 O O . GLU A 1 337 ? -30.300 18.305 19.580 1.00 92.31 337 GLU A O 1
ATOM 2599 N N . ILE A 1 338 ? -29.657 19.602 17.883 1.00 90.88 338 ILE A N 1
ATOM 2600 C CA . ILE A 1 338 ? -30.977 19.619 17.235 1.00 90.88 338 ILE A CA 1
ATOM 2601 C C . ILE A 1 338 ? -31.374 18.203 16.802 1.00 90.88 338 ILE A C 1
ATOM 2603 O O . ILE A 1 338 ? -32.529 17.807 16.959 1.00 90.88 338 ILE A O 1
ATOM 2607 N N . LYS A 1 339 ? -30.420 17.434 16.268 1.00 90.12 339 LYS A N 1
ATOM 2608 C CA . LYS A 1 339 ? -30.644 16.053 15.842 1.00 90.12 339 LYS A CA 1
ATOM 2609 C C . LYS A 1 339 ? -30.949 15.141 17.034 1.00 90.12 339 LYS A C 1
ATOM 2611 O O . LYS A 1 339 ? -31.940 14.421 16.999 1.00 90.12 339 LYS A O 1
ATOM 2616 N N . GLU A 1 340 ? -30.176 15.239 18.109 1.00 91.50 340 GLU A N 1
ATOM 2617 C CA . GLU A 1 340 ? -30.407 14.500 19.354 1.00 91.50 340 GLU A CA 1
ATOM 2618 C C . GLU A 1 340 ? -31.748 14.867 20.000 1.00 91.50 340 GLU A C 1
ATOM 2620 O O . GLU A 1 340 ? -32.458 13.991 20.490 1.00 91.50 340 GLU A O 1
ATOM 2625 N N . SER A 1 341 ? -32.140 16.143 19.976 1.00 91.88 341 SER A N 1
ATOM 2626 C CA . SER A 1 341 ? -33.445 16.589 20.473 1.00 91.88 341 SER A CA 1
ATOM 2627 C C . SER A 1 341 ? -34.598 16.049 19.628 1.00 91.88 341 SER A C 1
ATOM 2629 O O . SER A 1 341 ? -35.629 15.671 20.181 1.00 91.88 341 SER A O 1
ATOM 2631 N N . LEU A 1 342 ? -34.439 15.953 18.304 1.00 88.94 342 LEU A N 1
ATOM 2632 C CA . LEU A 1 342 ? -35.417 15.297 17.428 1.00 88.94 342 LEU A CA 1
ATOM 2633 C C . LEU A 1 342 ? -35.535 13.799 17.740 1.00 88.94 342 LEU A C 1
ATOM 2635 O O . LEU A 1 342 ? -36.650 13.297 17.865 1.00 88.94 342 LEU A O 1
ATOM 2639 N N . GLU A 1 343 ? -34.411 13.110 17.941 1.00 88.06 343 GLU A N 1
ATOM 2640 C CA . GLU A 1 343 ? -34.370 11.690 18.325 1.00 88.06 343 GLU A CA 1
ATOM 2641 C C . GLU A 1 343 ? -34.946 11.452 19.736 1.00 88.06 343 GLU A C 1
ATOM 2643 O O . GLU A 1 343 ? -35.583 10.428 19.988 1.00 88.06 343 GLU A O 1
ATOM 2648 N N . ARG A 1 344 ? -34.800 12.424 20.648 1.00 91.12 344 ARG A N 1
ATOM 2649 C CA . ARG A 1 344 ? -35.374 12.411 22.006 1.00 91.12 344 ARG A CA 1
ATOM 2650 C C . ARG A 1 344 ? -36.853 12.834 22.053 1.00 91.12 344 ARG A C 1
ATOM 2652 O O . ARG A 1 344 ? -37.475 12.737 23.108 1.00 91.12 344 ARG A O 1
ATOM 2659 N N . GLY A 1 345 ? -37.445 13.264 20.938 1.00 85.00 345 GLY A N 1
ATOM 2660 C CA . GLY A 1 345 ? -38.864 13.630 20.871 1.00 85.00 345 GLY A CA 1
ATOM 2661 C C . GLY A 1 345 ? -39.164 15.098 21.186 1.00 85.00 345 GLY A C 1
ATOM 2662 O O . GLY A 1 345 ? -40.157 15.402 21.843 1.00 85.00 345 GLY A O 1
ATOM 2663 N N . THR A 1 346 ? -38.339 16.025 20.692 1.00 76.31 346 THR A N 1
ATOM 2664 C CA . THR A 1 346 ? -38.550 17.492 20.710 1.00 76.31 346 THR A CA 1
ATOM 2665 C C . THR A 1 346 ? -38.715 18.133 22.093 1.00 76.31 346 THR A C 1
ATOM 2667 O O . THR A 1 346 ? -39.218 19.250 22.202 1.00 76.31 346 THR A O 1
ATOM 2670 N N . ALA A 1 347 ? -38.278 17.457 23.154 1.00 61.59 347 ALA A N 1
ATOM 2671 C CA . ALA A 1 347 ? -38.153 18.068 24.470 1.00 61.59 347 ALA A CA 1
ATOM 2672 C C . ALA A 1 347 ? -36.908 18.974 24.475 1.00 61.59 347 ALA A C 1
ATOM 2674 O O . ALA A 1 347 ? -35.796 18.469 24.317 1.00 61.59 347 ALA A O 1
ATOM 2675 N N . LEU A 1 348 ? -37.125 20.290 24.578 1.00 56.28 348 LEU A N 1
ATOM 2676 C CA . LEU A 1 348 ? -36.080 21.301 24.791 1.00 56.28 348 LEU A CA 1
ATOM 2677 C C . LEU A 1 348 ? -35.442 21.155 26.173 1.00 56.28 348 LEU A C 1
ATOM 2679 O O . LEU A 1 348 ? -36.211 20.992 27.151 1.00 56.28 348 LEU A O 1
#

Radius of gyration: 42.11 Å; chains: 1; bounding box: 81×129×96 Å

InterPro domains:
  IPR013260 mRNA splicing factor SYF2 [PF08231] (190-343)
  IPR013260 mRNA splicing factor SYF2 [PTHR13264] (75-348)